Protein AF-A0A5R9J7L8-F1 (afdb_monomer_lite)

Secondary structure (DSSP, 8-state):
-------------------------PPPP--PPP---PPPPPS-SPPPPHHHHHHHHHHHHHHHHHHHHHHHHHHHHHHHHHHHHHHGGG----PPPP------------PPPHHHHHHHHHHHHHHTTSS-TTPBPPPHHHHHHHHT--HHHHHHHHHHHHHTTSEE--TTS--EEPP--HHHHHHHHHHHHHHHHTSTTHHHHHHHHHHHHHHHHHHHHHHH--HHHHHHHHHHHHHHHTTTT-HHHHHHHHHHHHHHHHHHTT-HHHHHHHHHHHHHHHHHHHHHHTSTTHHHHHHHHHHHHHHHHHTT-HHHHHHHHHHHHHHHHHHHHHHHHHHHHTTTTS-HHHHHHHHHHHHHHHHTT--

Sequence (367 aa):
MPDALMATTTSPGPGVGSGNDISSTSRPPVKTRPCMLAPSLPPGGDTPSRATWLSLLLVSLVYHRRRERKCLRHQKLVKCVMTFRERKSALASRRPTDGATTPSRSRPIRRRRLYEDVVERLETLINDGVYPAGSELPSERALMLEFGTGRPAIREALFALQKMGILRLSPGERPRVQEPGGSVILEAMHGAVTRFIGQPGGLRQFQRARVFFEAGIAREIASHANERDLEELRAAMDANRAAVGSPRRFEETDVAFHLCLAKLAHNPLFIVIHDAMFDWLYSQRTVTLGFPGQIDFALAAHERITEAILARDPDRAERAMREHLEHGHMLYWSIMKQAELAGGHASVREAANLATAEALERGGGEG

InterPro domains:
  IPR000524 Transcription regulator HTH, GntR [PF00392] (114-173)
  IPR000524 Transcription regulator HTH, GntR [PR00035] (137-151)
  IPR000524 Transcription regulator HTH, GntR [PR00035] (151-167)
  IPR000524 Transcription regulator HTH, GntR [PS50949] (112-180)
  IPR000524 Transcription regulator HTH, GntR [SM00345] (118-177)
  IPR000524 Transcription regulator HTH, GntR [cd07377] (114-177)
  IPR008920 Transcription regulator FadR/GntR, C-terminal [G3DSA:1.20.120.530] (203-341)
  IPR008920 Transcription regulator FadR/GntR, C-terminal [SSF48008] (202-331)
  IPR011711 GntR, C-terminal [PF07729] (208-326)
  IPR011711 GntR, C-terminal [SM00895] (205-327)
  IPR036388 Winged helix-like DNA-binding domain superfamily [G3DSA:1.10.10.10] (104-177)
  IPR036390 Winged helix DNA-binding domain superfamily [SSF46785] (108-181)

Organism: NCBI:txid2683649

Structure (mmCIF, N/CA/C/O backbone):
data_AF-A0A5R9J7L8-F1
#
_entry.id   AF-A0A5R9J7L8-F1
#
loop_
_atom_site.group_PDB
_atom_site.id
_atom_site.type_symbol
_atom_site.label_atom_id
_atom_site.label_alt_id
_atom_site.label_comp_id
_atom_site.label_asym_id
_atom_site.label_entity_id
_atom_site.label_seq_id
_atom_site.pdbx_PDB_ins_code
_atom_site.Cartn_x
_atom_site.Cartn_y
_atom_site.Cartn_z
_atom_site.occupancy
_atom_site.B_iso_or_equiv
_atom_site.auth_seq_id
_atom_site.auth_comp_id
_atom_site.auth_asym_id
_atom_site.auth_atom_id
_atom_site.pdbx_PDB_model_num
ATOM 1 N N . MET A 1 1 ? 35.851 55.713 -52.562 1.00 38.34 1 MET A N 1
ATOM 2 C CA . MET A 1 1 ? 34.803 55.320 -51.599 1.00 38.34 1 MET A CA 1
ATOM 3 C C . MET A 1 1 ? 35.404 54.247 -50.702 1.00 38.34 1 MET A C 1
ATOM 5 O O . MET A 1 1 ? 35.560 53.126 -51.173 1.00 38.34 1 MET A O 1
ATOM 9 N N . PRO A 1 2 ? 35.890 54.646 -49.518 1.00 55.38 2 PRO A N 1
ATOM 10 C CA . PRO A 1 2 ? 36.609 53.811 -48.552 1.00 55.38 2 PRO A CA 1
ATOM 11 C C . PRO A 1 2 ? 35.605 53.331 -47.455 1.00 55.38 2 PRO A C 1
ATOM 13 O O . PRO A 1 2 ? 34.408 53.522 -47.643 1.00 55.38 2 PRO A O 1
ATOM 16 N N . ASP A 1 3 ? 35.906 52.661 -46.340 1.00 35.66 3 ASP A N 1
ATOM 17 C CA . ASP A 1 3 ? 37.090 52.703 -45.487 1.00 35.66 3 ASP A CA 1
ATOM 18 C C . ASP A 1 3 ? 37.164 51.492 -44.543 1.00 35.66 3 ASP A C 1
ATOM 20 O O . ASP A 1 3 ? 36.157 50.875 -44.186 1.00 35.66 3 ASP A O 1
ATOM 24 N N . ALA A 1 4 ? 38.398 51.200 -44.138 1.00 38.06 4 ALA A N 1
ATOM 25 C CA . ALA A 1 4 ? 38.811 50.157 -43.214 1.00 38.06 4 ALA A CA 1
ATOM 26 C C . ALA A 1 4 ? 39.044 50.709 -41.792 1.00 38.06 4 ALA A C 1
ATOM 28 O O . ALA A 1 4 ? 39.088 51.915 -41.563 1.00 38.06 4 ALA A O 1
ATOM 29 N N . LEU A 1 5 ? 39.207 49.781 -40.843 1.00 43.62 5 LEU A N 1
ATOM 30 C CA . LEU A 1 5 ? 39.564 49.992 -39.437 1.00 43.62 5 LEU A CA 1
ATOM 31 C C . LEU A 1 5 ? 40.703 51.005 -39.223 1.00 43.62 5 LEU A C 1
ATOM 33 O O . LEU A 1 5 ? 41.706 50.924 -39.920 1.00 43.62 5 LEU A O 1
ATOM 37 N N . MET A 1 6 ? 40.636 51.771 -38.127 1.00 34.75 6 MET A N 1
ATOM 38 C CA . MET A 1 6 ? 41.725 51.914 -37.141 1.00 34.75 6 MET A CA 1
ATOM 39 C C . MET A 1 6 ? 41.177 52.527 -35.842 1.00 34.75 6 MET A C 1
ATOM 41 O O . MET A 1 6 ? 40.400 53.478 -35.864 1.00 34.75 6 MET A O 1
ATOM 45 N N . ALA A 1 7 ? 41.600 51.972 -34.707 1.00 38.06 7 ALA A N 1
ATOM 46 C CA . ALA A 1 7 ? 41.318 52.458 -33.363 1.00 38.06 7 ALA A CA 1
ATOM 47 C C . ALA A 1 7 ? 42.611 52.986 -32.732 1.00 38.06 7 ALA A C 1
ATOM 49 O O . ALA A 1 7 ? 43.615 52.278 -32.731 1.00 38.06 7 ALA A O 1
ATOM 50 N N . THR A 1 8 ? 42.562 54.174 -32.127 1.00 31.39 8 THR A N 1
ATOM 51 C CA . THR A 1 8 ? 43.586 54.667 -31.192 1.00 31.39 8 THR A CA 1
ATOM 52 C C . THR A 1 8 ? 42.967 55.597 -30.146 1.00 31.39 8 THR A C 1
ATOM 54 O O . THR A 1 8 ? 42.370 56.608 -30.497 1.00 31.39 8 THR A O 1
ATOM 57 N N . THR A 1 9 ? 43.170 55.214 -28.877 1.00 32.91 9 THR A N 1
ATOM 58 C CA . THR A 1 9 ? 43.547 56.025 -27.695 1.00 32.91 9 THR A CA 1
ATOM 59 C C . THR A 1 9 ? 42.733 57.268 -27.310 1.00 32.91 9 THR A C 1
ATOM 61 O O . THR A 1 9 ? 42.549 58.161 -28.127 1.00 32.91 9 THR A O 1
ATOM 64 N N . THR A 1 10 ? 42.398 57.406 -26.013 1.00 33.00 10 THR A N 1
ATOM 65 C CA . THR A 1 10 ? 42.932 58.441 -25.079 1.00 33.00 10 THR A CA 1
ATOM 66 C C . THR A 1 10 ? 42.190 58.380 -23.721 1.00 33.00 10 THR A C 1
ATOM 68 O O . THR A 1 10 ? 40.967 58.459 -23.680 1.00 33.00 10 THR A O 1
ATOM 71 N N . SER A 1 11 ? 42.927 58.259 -22.606 1.00 36.16 11 SER A N 1
ATOM 72 C CA . SER A 1 11 ? 42.493 58.651 -21.242 1.00 36.16 11 SER A CA 1
ATOM 73 C C . SER A 1 11 ? 42.952 60.089 -20.950 1.00 36.16 11 SER A C 1
ATOM 75 O O . SER A 1 11 ? 43.908 60.533 -21.586 1.00 36.16 11 SER A O 1
ATOM 77 N N . PRO A 1 12 ? 42.350 60.816 -19.983 1.00 48.88 12 PRO A N 1
ATOM 78 C CA . PRO A 1 12 ? 42.953 60.884 -18.634 1.00 48.88 12 PRO A CA 1
ATOM 79 C C . PRO A 1 12 ? 41.938 60.987 -17.457 1.00 48.88 12 PRO A C 1
ATOM 81 O O . PRO A 1 12 ? 40.768 61.287 -17.662 1.00 48.88 12 PRO A O 1
ATOM 84 N N . GLY A 1 13 ? 42.405 60.692 -16.225 1.00 30.38 13 GLY A N 1
ATOM 85 C CA . GLY A 1 13 ? 41.659 60.702 -14.936 1.00 30.38 13 GLY A CA 1
ATOM 86 C C . GLY A 1 13 ? 41.444 62.107 -14.333 1.00 30.38 13 GLY A C 1
ATOM 87 O O . GLY A 1 13 ? 41.214 63.028 -15.110 1.00 30.38 13 GLY A O 1
ATOM 88 N N . PRO A 1 14 ? 41.610 62.366 -13.009 1.00 52.94 14 PRO A N 1
ATOM 89 C CA . PRO A 1 14 ? 41.613 61.516 -11.798 1.00 52.94 14 PRO A CA 1
ATOM 90 C C . PRO A 1 14 ? 40.676 62.070 -10.672 1.00 52.94 14 PRO A C 1
ATOM 92 O O . PRO A 1 14 ? 40.076 63.129 -10.828 1.00 52.94 14 PRO A O 1
ATOM 95 N N . GLY A 1 15 ? 40.562 61.415 -9.502 1.00 31.95 15 GLY A N 1
ATOM 96 C CA . GLY A 1 15 ? 39.807 62.003 -8.373 1.00 31.95 15 GLY A CA 1
ATOM 97 C C . GLY A 1 15 ? 39.775 61.210 -7.060 1.00 31.95 15 GLY A C 1
ATOM 98 O O . GLY A 1 15 ? 39.047 60.238 -6.927 1.00 31.95 15 GLY A O 1
ATOM 99 N N . VAL A 1 16 ? 40.576 61.684 -6.109 1.00 34.53 16 VAL A N 1
ATOM 100 C CA . VAL A 1 16 ? 40.846 61.271 -4.716 1.00 34.53 16 VAL A CA 1
ATOM 101 C C . VAL A 1 16 ? 39.610 61.232 -3.790 1.00 34.53 16 VAL A C 1
ATOM 103 O O . VAL A 1 16 ? 38.713 62.053 -3.945 1.00 34.53 16 VAL A O 1
ATOM 106 N N . GLY A 1 17 ? 39.624 60.396 -2.734 1.00 30.67 17 GLY A N 1
ATOM 107 C CA . GLY A 1 17 ? 38.805 60.650 -1.532 1.00 30.67 17 GLY A CA 1
ATOM 108 C C . GLY A 1 17 ? 38.693 59.513 -0.507 1.00 30.67 17 GLY A C 1
ATOM 109 O O . GLY A 1 17 ? 37.894 58.602 -0.671 1.00 30.67 17 GLY A O 1
ATOM 110 N N . SER A 1 18 ? 39.473 59.601 0.570 1.00 31.47 18 SER A N 1
ATOM 111 C CA . SER A 1 18 ? 39.460 58.767 1.783 1.00 31.47 18 SER A CA 1
ATOM 112 C C . SER A 1 18 ? 38.285 59.056 2.736 1.00 31.47 18 SER A C 1
ATOM 114 O O . SER A 1 18 ? 37.869 60.209 2.815 1.00 31.47 18 SER A O 1
ATOM 116 N N . GLY A 1 19 ? 37.912 58.097 3.600 1.00 30.31 19 GLY A N 1
ATOM 117 C CA . GLY A 1 19 ? 37.421 58.416 4.957 1.00 30.31 19 GLY A CA 1
ATOM 118 C C . GLY A 1 19 ? 36.204 57.639 5.482 1.00 30.31 19 GLY A C 1
ATOM 119 O O . GLY A 1 19 ? 35.082 57.936 5.106 1.00 30.31 19 GLY A O 1
ATOM 120 N N . ASN A 1 20 ? 36.490 56.689 6.379 1.00 30.48 20 ASN A N 1
ATOM 121 C CA . ASN A 1 20 ? 35.874 56.374 7.682 1.00 30.48 20 ASN A CA 1
ATOM 122 C C . ASN A 1 20 ? 34.349 56.366 7.985 1.00 30.48 20 ASN A C 1
ATOM 124 O O . ASN A 1 20 ? 33.579 57.231 7.594 1.00 30.48 20 ASN A O 1
ATOM 128 N N . ASP A 1 21 ? 34.049 55.438 8.909 1.00 30.03 21 ASP A N 1
ATOM 129 C CA . ASP A 1 21 ? 33.038 55.433 9.985 1.00 30.03 21 ASP A CA 1
ATOM 130 C C . ASP A 1 21 ? 31.667 54.737 9.820 1.00 30.03 21 ASP A C 1
ATOM 132 O O . ASP A 1 21 ? 30.713 55.219 9.223 1.00 30.03 21 ASP A O 1
ATOM 136 N N . ILE A 1 22 ? 31.600 53.558 10.462 1.00 32.50 22 ILE A N 1
ATOM 137 C CA . ILE A 1 22 ? 30.671 53.152 11.537 1.00 32.50 22 ILE A CA 1
ATOM 138 C C . ILE A 1 22 ? 29.263 53.781 11.504 1.00 32.50 22 ILE A C 1
ATOM 140 O O . ILE A 1 22 ? 29.063 54.918 11.917 1.00 32.50 22 ILE A O 1
ATOM 144 N N . SER A 1 23 ? 28.239 52.967 11.227 1.00 29.34 23 SER A N 1
ATOM 145 C CA . SER A 1 23 ? 27.184 52.625 12.206 1.00 29.34 23 SER A CA 1
ATOM 146 C C . SER A 1 23 ? 26.003 51.872 11.577 1.00 29.34 23 SER A C 1
ATOM 148 O O . SER A 1 23 ? 25.651 52.003 10.410 1.00 29.34 23 SER A O 1
ATOM 150 N N . SER A 1 24 ? 25.423 51.032 12.426 1.00 33.53 24 SER A N 1
ATOM 151 C CA . SER A 1 24 ? 24.191 50.257 12.316 1.00 33.53 24 SER A CA 1
ATOM 152 C C . SER A 1 24 ? 23.044 50.876 11.509 1.00 33.53 24 SER A C 1
ATOM 154 O O . SER A 1 24 ? 22.589 51.960 11.851 1.00 33.53 24 SER A O 1
ATOM 156 N N . THR A 1 25 ? 22.421 50.098 10.618 1.00 31.62 25 THR A N 1
ATOM 157 C CA . THR A 1 25 ? 20.955 50.116 10.451 1.00 31.62 25 THR A CA 1
ATOM 158 C C . THR A 1 25 ? 20.424 48.760 9.976 1.00 31.62 25 THR A C 1
ATOM 160 O O . THR A 1 25 ? 20.992 48.070 9.132 1.00 31.62 25 THR A O 1
ATOM 163 N N . SER A 1 26 ? 19.323 48.367 10.602 1.00 33.12 26 SER A N 1
ATOM 164 C CA . SER A 1 26 ? 18.516 47.172 10.398 1.00 33.12 26 SER A CA 1
ATOM 165 C C . SER A 1 26 ? 17.896 47.105 8.998 1.00 33.12 26 SER A C 1
ATOM 167 O O . SER A 1 26 ? 17.259 48.048 8.535 1.00 33.12 26 SER A O 1
ATOM 169 N N . ARG A 1 27 ? 18.008 45.948 8.335 1.00 32.03 27 ARG A N 1
ATOM 170 C CA . ARG A 1 27 ? 17.288 45.656 7.084 1.00 32.03 27 ARG A CA 1
ATOM 171 C C . ARG A 1 27 ? 15.950 44.956 7.386 1.00 32.03 27 ARG A C 1
ATOM 173 O O . ARG A 1 27 ? 15.963 43.956 8.104 1.00 32.03 27 ARG A O 1
ATOM 180 N N . PRO A 1 28 ? 14.807 45.421 6.847 1.00 34.38 28 PRO A N 1
ATOM 181 C CA . PRO A 1 28 ? 13.518 44.747 7.003 1.00 34.38 28 PRO A CA 1
ATOM 182 C C . PRO A 1 28 ? 13.397 43.538 6.050 1.00 34.38 28 PRO A C 1
ATOM 184 O O . PRO A 1 28 ? 14.103 43.476 5.039 1.00 34.38 28 PRO A O 1
ATOM 187 N N . PRO A 1 29 ? 12.499 42.571 6.326 1.00 33.44 29 PRO A N 1
ATOM 188 C CA . PRO A 1 29 ? 12.332 41.397 5.479 1.00 33.44 29 PRO A CA 1
ATOM 189 C C . PRO A 1 29 ? 11.612 41.737 4.165 1.00 33.44 29 PRO A C 1
ATOM 191 O O . PRO A 1 29 ? 10.535 42.336 4.146 1.00 33.44 29 PRO A O 1
ATOM 194 N N . VAL A 1 30 ? 12.209 41.295 3.058 1.00 33.12 30 VAL A N 1
ATOM 195 C CA . VAL A 1 30 ? 11.646 41.327 1.704 1.00 33.12 30 VAL A CA 1
ATOM 196 C C . VAL A 1 30 ? 10.445 40.376 1.639 1.00 33.12 30 VAL A C 1
ATOM 198 O O . VAL A 1 30 ? 10.596 39.162 1.753 1.00 33.12 30 VAL A O 1
ATOM 201 N N . LYS A 1 31 ? 9.240 40.922 1.439 1.00 31.59 31 LYS A N 1
ATOM 202 C CA . LYS A 1 31 ? 8.051 40.146 1.055 1.00 31.59 31 LYS A CA 1
ATOM 203 C C . LYS A 1 31 ? 8.181 39.744 -0.415 1.00 31.59 31 LYS A C 1
ATOM 205 O O . LYS A 1 31 ? 7.987 40.574 -1.300 1.00 31.59 31 LYS A O 1
ATOM 210 N N . THR A 1 32 ? 8.480 38.480 -0.688 1.00 32.66 32 THR A N 1
ATOM 211 C CA . THR A 1 32 ? 8.367 37.906 -2.033 1.00 32.66 32 THR A CA 1
ATOM 212 C C . THR A 1 32 ? 6.890 37.660 -2.360 1.00 32.66 32 THR A C 1
ATOM 214 O O . THR A 1 32 ? 6.196 36.906 -1.681 1.00 32.66 32 THR A O 1
ATOM 217 N N . ARG A 1 33 ? 6.376 38.328 -3.399 1.00 29.66 33 ARG A N 1
ATOM 218 C CA . ARG A 1 33 ? 5.115 37.944 -4.052 1.00 29.66 33 ARG A CA 1
ATOM 219 C C . ARG A 1 33 ? 5.385 36.725 -4.949 1.00 29.66 33 ARG A C 1
ATOM 221 O O . ARG A 1 33 ? 6.389 36.745 -5.659 1.00 29.66 33 ARG A O 1
ATOM 228 N N . PRO A 1 34 ? 4.527 35.691 -4.967 1.00 29.56 34 PRO A N 1
ATOM 229 C CA . PRO A 1 34 ? 4.674 34.595 -5.915 1.00 29.56 34 PRO A CA 1
ATOM 230 C C . PRO A 1 34 ? 4.309 35.084 -7.322 1.00 29.56 34 PRO A C 1
ATOM 232 O O . PRO A 1 34 ? 3.197 35.549 -7.567 1.00 29.56 34 PRO A O 1
ATOM 235 N N . CYS A 1 35 ? 5.272 34.994 -8.237 1.00 25.80 35 CYS A N 1
ATOM 236 C CA . CYS A 1 35 ? 5.076 35.225 -9.660 1.00 25.80 35 CYS A CA 1
ATOM 237 C C . CYS A 1 35 ? 4.331 34.009 -10.237 1.00 25.80 35 CYS A C 1
ATOM 239 O O . CYS A 1 35 ? 4.902 32.924 -10.330 1.00 25.80 35 CYS A O 1
ATOM 241 N N . MET A 1 36 ? 3.045 34.160 -10.567 1.00 29.70 36 MET A N 1
ATOM 242 C CA . MET A 1 36 ? 2.331 33.190 -11.399 1.00 29.70 36 MET A CA 1
ATOM 243 C C . MET A 1 36 ? 2.694 33.460 -12.860 1.00 29.70 36 MET A C 1
ATOM 245 O O . MET A 1 36 ? 2.151 34.373 -13.475 1.00 29.70 36 MET A O 1
ATOM 249 N N . LEU A 1 37 ? 3.607 32.665 -13.409 1.00 30.88 37 LEU A N 1
ATOM 250 C CA . LEU A 1 37 ? 3.771 32.517 -14.852 1.00 30.88 37 LEU A CA 1
ATOM 251 C C . LEU A 1 37 ? 3.175 31.163 -15.240 1.00 30.88 37 LEU A C 1
ATOM 253 O O . LEU A 1 37 ? 3.675 30.114 -14.838 1.00 30.88 37 LEU A O 1
ATOM 257 N N . ALA A 1 38 ? 2.063 31.208 -15.969 1.00 28.97 38 ALA A N 1
ATOM 258 C CA . ALA A 1 38 ? 1.463 30.039 -16.596 1.00 28.97 38 ALA A CA 1
ATOM 259 C C . ALA A 1 38 ? 2.338 29.598 -17.785 1.00 28.97 38 ALA A C 1
ATOM 261 O O . ALA A 1 38 ? 2.714 30.453 -18.590 1.00 28.97 38 ALA A O 1
ATOM 262 N N . PRO A 1 39 ? 2.673 28.305 -17.930 1.00 32.59 39 PRO A N 1
ATOM 263 C CA . PRO A 1 39 ? 3.385 27.827 -19.106 1.00 32.59 39 PRO A CA 1
ATOM 264 C C . PRO A 1 39 ? 2.431 27.714 -20.303 1.00 32.59 39 PRO A C 1
ATOM 266 O O . PRO A 1 39 ? 1.351 27.130 -20.206 1.00 32.59 39 PRO A O 1
ATOM 269 N N . SER A 1 40 ? 2.847 28.272 -21.438 1.00 31.44 40 SER A N 1
ATOM 270 C CA . SER A 1 40 ? 2.230 28.078 -22.750 1.00 31.44 40 SER A CA 1
ATOM 271 C C . SER A 1 40 ? 2.462 26.644 -23.249 1.00 31.44 40 SER A C 1
ATOM 273 O O . SER A 1 40 ? 3.586 26.146 -23.234 1.00 31.44 40 SER A O 1
ATOM 275 N N . LEU A 1 41 ? 1.384 25.978 -23.677 1.00 34.78 41 LEU A N 1
ATOM 276 C CA . LEU A 1 41 ? 1.389 24.621 -24.240 1.00 34.78 41 LEU A CA 1
ATOM 277 C C . LEU A 1 41 ? 1.760 24.633 -25.740 1.00 34.78 41 LEU A C 1
ATOM 279 O O . LEU A 1 41 ? 1.380 25.574 -26.439 1.00 34.78 41 LEU A O 1
ATOM 283 N N . PRO A 1 42 ? 2.446 23.593 -26.255 1.00 34.53 42 PRO A N 1
ATOM 284 C CA . PRO A 1 42 ? 2.646 23.394 -27.690 1.00 34.53 42 PRO A CA 1
ATOM 285 C C . PRO A 1 42 ? 1.366 22.850 -28.363 1.00 34.53 42 PRO A C 1
ATOM 287 O O . PRO A 1 42 ? 0.579 22.167 -27.701 1.00 34.53 42 PRO A O 1
ATOM 290 N N . PRO A 1 43 ? 1.130 23.118 -29.662 1.00 35.12 43 PRO A N 1
ATOM 291 C CA . PRO A 1 43 ? -0.054 22.633 -30.358 1.00 35.12 43 PRO A CA 1
ATOM 292 C C . PRO A 1 43 ? 0.197 21.237 -30.949 1.00 35.12 43 PRO A C 1
ATOM 294 O O . PRO A 1 43 ? 1.197 21.023 -31.629 1.00 35.12 43 PRO A O 1
ATOM 297 N N . GLY A 1 44 ? -0.742 20.311 -30.740 1.00 39.97 44 GLY A N 1
ATOM 298 C CA . GLY A 1 44 ? -0.797 19.030 -31.455 1.00 39.97 44 GLY A CA 1
ATOM 299 C C . GLY A 1 44 ? -0.623 17.807 -30.557 1.00 39.97 44 GLY A C 1
ATOM 300 O O . GLY A 1 44 ? 0.480 17.305 -30.381 1.00 39.97 44 GLY A O 1
ATOM 301 N N . GLY A 1 45 ? -1.737 17.321 -30.015 1.00 35.19 45 GLY A N 1
ATOM 302 C CA . GLY A 1 45 ? -1.842 16.064 -29.278 1.00 35.19 45 GLY A CA 1
ATOM 303 C C . GLY A 1 45 ? -3.170 16.028 -28.530 1.00 35.19 45 GLY A C 1
ATOM 304 O O . GLY A 1 45 ? -3.495 16.991 -27.833 1.00 35.19 45 GLY A O 1
ATOM 305 N N . ASP A 1 46 ? -3.952 14.965 -28.720 1.00 44.62 46 ASP A N 1
ATOM 306 C CA . ASP A 1 46 ? -5.254 14.792 -28.076 1.00 44.62 46 ASP A CA 1
ATOM 307 C C . ASP A 1 46 ? -5.122 14.964 -26.562 1.00 44.62 46 ASP A C 1
ATOM 309 O O . ASP A 1 46 ? -4.396 14.245 -25.874 1.00 44.62 46 ASP A O 1
ATOM 313 N N . THR A 1 47 ? -5.795 15.984 -26.036 1.00 38.47 47 THR A N 1
ATOM 314 C CA . THR A 1 47 ? -5.727 16.311 -24.617 1.00 38.47 47 THR A CA 1
ATOM 315 C C . THR A 1 47 ? -6.447 15.227 -23.816 1.00 38.47 47 THR A C 1
ATOM 317 O O . THR A 1 47 ? -7.627 14.979 -24.090 1.00 38.47 47 THR A O 1
ATOM 320 N N . PRO A 1 48 ? -5.816 14.633 -22.785 1.00 44.88 48 PRO A N 1
ATOM 321 C CA . PRO A 1 48 ? -6.511 13.747 -21.863 1.00 44.88 48 PRO A CA 1
ATOM 322 C C . PRO A 1 48 ? -7.737 14.456 -21.289 1.00 44.88 48 PRO A C 1
ATOM 324 O O . PRO A 1 48 ? -7.694 15.663 -21.021 1.00 44.88 48 PRO A O 1
ATOM 327 N N . SER A 1 49 ? -8.827 13.716 -21.078 1.00 47.72 49 SER A N 1
ATOM 328 C CA . SER A 1 49 ? -10.054 14.290 -20.527 1.00 47.72 49 SER A CA 1
ATOM 329 C C . SER A 1 49 ? -9.766 15.058 -19.225 1.00 47.72 49 SER A C 1
ATOM 331 O O . SER A 1 49 ? -8.893 14.686 -18.432 1.00 47.72 49 SER A O 1
ATOM 333 N N . ARG A 1 50 ? -10.527 16.127 -18.957 1.00 37.72 50 ARG A N 1
ATOM 334 C CA . ARG A 1 50 ? -10.437 16.888 -17.694 1.00 37.72 50 ARG A CA 1
ATOM 335 C C . ARG A 1 50 ? -10.515 15.988 -16.453 1.00 37.72 50 ARG A C 1
ATOM 337 O O . ARG A 1 50 ? -9.900 16.310 -15.440 1.00 37.72 50 ARG A O 1
ATOM 344 N N . ALA A 1 51 ? -11.225 14.863 -16.538 1.00 36.56 51 ALA A N 1
ATOM 345 C CA . ALA A 1 51 ? -11.327 13.883 -15.463 1.00 36.56 51 ALA A CA 1
ATOM 346 C C . ALA A 1 51 ? -9.990 13.166 -15.196 1.00 36.56 51 ALA A C 1
ATOM 348 O O . ALA A 1 51 ? -9.609 13.008 -14.041 1.00 36.56 51 ALA A O 1
ATOM 349 N N . THR A 1 52 ? -9.229 12.818 -16.237 1.00 41.19 52 THR A N 1
ATOM 350 C CA . THR A 1 52 ? -7.912 12.167 -16.122 1.00 41.19 52 THR A CA 1
ATOM 351 C C . THR A 1 52 ? -6.891 13.097 -15.456 1.00 41.19 52 THR A C 1
ATOM 353 O O . THR A 1 52 ? -6.175 12.692 -14.537 1.00 41.19 52 THR A O 1
ATOM 356 N N . TRP A 1 53 ? -6.891 14.381 -15.832 1.00 37.19 53 TRP A N 1
ATOM 357 C CA . TRP A 1 53 ? -6.051 15.403 -15.194 1.00 37.19 53 TRP A CA 1
ATOM 358 C C . TRP A 1 53 ? -6.422 15.656 -13.732 1.00 37.19 53 TRP A C 1
ATOM 360 O O . TRP A 1 53 ? -5.534 15.769 -12.886 1.00 37.19 53 TRP A O 1
ATOM 370 N N . LEU A 1 54 ? -7.717 15.711 -13.412 1.00 35.53 54 LEU A N 1
ATOM 371 C CA . LEU A 1 54 ? -8.195 15.886 -12.038 1.00 35.53 54 LEU A CA 1
ATOM 372 C C . LEU A 1 54 ? -7.832 14.689 -11.151 1.00 35.53 54 LEU A C 1
ATOM 374 O O . LEU A 1 54 ? -7.416 14.889 -10.012 1.00 35.53 54 LEU A O 1
ATOM 378 N N . SER A 1 55 ? -7.912 13.466 -11.678 1.00 36.72 55 SER A N 1
ATOM 379 C CA . SER A 1 55 ? -7.502 12.242 -10.979 1.00 36.72 55 SER A CA 1
ATOM 380 C C . SER A 1 55 ? -6.000 12.225 -10.672 1.00 36.72 55 SER A C 1
ATOM 382 O O . SER A 1 55 ? -5.609 11.940 -9.539 1.00 36.72 55 SER A O 1
ATOM 384 N N . LEU A 1 56 ? -5.147 12.603 -11.631 1.00 38.22 56 LEU A N 1
ATOM 385 C CA . LEU A 1 56 ? -3.694 12.709 -11.434 1.00 38.22 56 LEU A CA 1
ATOM 386 C C . LEU A 1 56 ? -3.317 13.841 -10.462 1.00 38.22 56 LEU A C 1
ATOM 388 O O . LEU A 1 56 ? -2.458 13.659 -9.596 1.00 38.22 56 LEU A O 1
ATOM 392 N N . LEU A 1 57 ? -4.006 14.985 -10.536 1.00 36.44 57 LEU A N 1
ATOM 393 C CA . LEU A 1 57 ? -3.846 16.097 -9.593 1.00 36.44 57 LEU A CA 1
ATOM 394 C C . LEU A 1 57 ? -4.277 15.716 -8.175 1.00 36.44 57 LEU A C 1
ATOM 396 O O . LEU A 1 57 ? -3.569 16.044 -7.228 1.00 36.44 57 LEU A O 1
ATOM 400 N N . LEU A 1 58 ? -5.388 14.993 -8.005 1.00 37.88 58 LEU A N 1
ATOM 401 C CA . LEU A 1 58 ? -5.846 14.507 -6.699 1.00 37.88 58 LEU A CA 1
ATOM 402 C C . LEU A 1 58 ? -4.859 13.506 -6.089 1.00 37.88 58 LEU A C 1
ATOM 404 O O . LEU A 1 58 ? -4.553 13.607 -4.900 1.00 37.88 58 LEU A O 1
ATOM 408 N N . VAL A 1 59 ? -4.304 12.596 -6.894 1.00 39.94 59 VAL A N 1
ATOM 409 C CA . VAL A 1 59 ? -3.244 11.671 -6.457 1.00 39.94 59 VAL A CA 1
ATOM 410 C C . VAL A 1 59 ? -1.994 12.445 -6.027 1.00 39.94 59 VAL A C 1
ATOM 412 O O . VAL A 1 59 ? -1.478 12.207 -4.935 1.00 39.94 59 VAL A O 1
ATOM 415 N N . SER A 1 60 ? -1.565 13.435 -6.815 1.00 34.09 60 SER A N 1
ATOM 416 C CA . SER A 1 60 ? -0.425 14.303 -6.491 1.00 34.09 60 SER A CA 1
ATOM 417 C C . SER A 1 60 ? -0.662 15.145 -5.223 1.00 34.09 60 SER A C 1
ATOM 419 O O . SER A 1 60 ? 0.227 15.275 -4.380 1.00 34.09 60 SER A O 1
ATOM 421 N N . LEU A 1 61 ? -1.883 15.650 -5.006 1.00 33.66 61 LEU A N 1
ATOM 422 C CA . LEU A 1 61 ? -2.246 16.457 -3.835 1.00 33.66 61 LEU A CA 1
ATOM 423 C C . LEU A 1 61 ? -2.329 15.618 -2.547 1.00 33.66 61 LEU A C 1
ATOM 425 O O . LEU A 1 61 ? -1.876 16.058 -1.484 1.00 33.66 61 LEU A O 1
ATOM 429 N N . VAL A 1 62 ? -2.887 14.403 -2.630 1.00 41.56 62 VAL A N 1
ATOM 430 C CA . VAL A 1 62 ? -2.914 13.426 -1.526 1.00 41.56 62 VAL A CA 1
ATOM 431 C C . VAL A 1 62 ? -1.491 12.991 -1.175 1.00 41.56 62 VAL A C 1
ATOM 433 O O . VAL A 1 62 ? -1.143 12.943 0.010 1.00 41.56 62 VAL A O 1
ATOM 436 N N . TYR A 1 63 ? -0.649 12.763 -2.185 1.00 39.97 63 TYR A N 1
ATOM 437 C CA . TYR A 1 63 ? 0.772 12.476 -2.022 1.00 39.97 63 TYR A CA 1
ATOM 438 C C . TYR A 1 63 ? 1.511 13.628 -1.312 1.00 39.97 63 TYR A C 1
ATOM 440 O O . TYR A 1 63 ? 2.153 13.404 -0.282 1.00 39.97 63 TYR A O 1
ATOM 448 N N . HIS A 1 64 ? 1.343 14.879 -1.762 1.00 37.69 64 HIS A N 1
ATOM 449 C CA . HIS A 1 64 ? 2.022 16.047 -1.180 1.00 37.69 64 HIS A CA 1
ATOM 450 C C . HIS A 1 64 ? 1.594 16.317 0.275 1.00 37.69 64 HIS A C 1
ATOM 452 O O . HIS A 1 64 ? 2.440 16.484 1.157 1.00 37.69 64 HIS A O 1
ATOM 458 N N . ARG A 1 65 ? 0.283 16.262 0.572 1.00 37.00 65 ARG A N 1
ATOM 459 C CA . ARG A 1 65 ? -0.248 16.452 1.939 1.00 37.00 65 ARG A CA 1
ATOM 460 C C . ARG A 1 65 ? 0.167 15.349 2.914 1.00 37.00 65 ARG A C 1
ATOM 462 O O . ARG A 1 65 ? 0.239 15.602 4.121 1.00 37.00 65 ARG A O 1
ATOM 469 N N . ARG A 1 66 ? 0.400 14.123 2.433 1.00 47.16 66 ARG A N 1
ATOM 470 C CA . ARG A 1 66 ? 0.930 13.023 3.254 1.00 47.16 66 ARG A CA 1
ATOM 471 C C . ARG A 1 66 ? 2.440 13.170 3.462 1.00 47.16 66 ARG A C 1
ATOM 473 O O . ARG A 1 66 ? 2.894 12.977 4.588 1.00 47.16 66 ARG A O 1
ATOM 480 N N . ARG A 1 67 ? 3.200 13.581 2.441 1.00 41.00 67 ARG A N 1
ATOM 481 C CA . ARG A 1 67 ? 4.657 13.800 2.510 1.00 41.00 67 ARG A CA 1
ATOM 482 C C . ARG A 1 67 ? 5.055 14.867 3.534 1.00 41.00 67 ARG A C 1
ATOM 484 O O . ARG A 1 67 ? 5.942 14.617 4.346 1.00 41.00 67 ARG A O 1
ATOM 491 N N . GLU A 1 68 ? 4.365 16.007 3.570 1.00 37.12 68 GLU A N 1
ATOM 492 C CA . GLU A 1 68 ? 4.658 17.088 4.530 1.00 37.12 68 GLU A CA 1
ATOM 493 C C . GLU A 1 68 ? 4.520 16.634 5.991 1.00 37.12 68 GLU A C 1
ATOM 495 O O . GLU A 1 68 ? 5.387 16.915 6.817 1.00 37.12 68 GLU A O 1
ATOM 500 N N . ARG A 1 69 ? 3.494 15.837 6.317 1.00 39.44 69 ARG A N 1
ATOM 501 C CA . ARG A 1 69 ? 3.324 15.271 7.671 1.00 39.44 69 ARG A CA 1
ATOM 502 C C . ARG A 1 69 ? 4.358 14.185 7.995 1.00 39.44 69 ARG A C 1
ATOM 504 O O . ARG A 1 69 ? 4.671 13.963 9.165 1.00 39.44 69 ARG A O 1
ATOM 511 N N . LYS A 1 70 ? 4.883 13.501 6.973 1.00 40.84 70 LYS A N 1
ATOM 512 C CA . LYS A 1 70 ? 5.796 12.352 7.089 1.00 40.84 70 LYS A CA 1
ATOM 513 C C . LYS A 1 70 ? 7.266 12.757 7.204 1.00 40.84 70 LYS A C 1
ATOM 515 O O . LYS A 1 70 ? 7.960 12.159 8.025 1.00 40.84 70 LYS A O 1
ATOM 520 N N . CYS A 1 71 ? 7.723 13.808 6.512 1.00 36.47 71 CYS A N 1
ATOM 521 C CA . CYS A 1 71 ? 9.083 14.347 6.678 1.00 36.47 71 CYS A CA 1
ATOM 522 C C . CYS A 1 71 ? 9.387 14.688 8.149 1.00 36.47 71 CYS A C 1
ATOM 524 O O . CYS A 1 71 ? 10.443 14.319 8.659 1.00 36.47 71 CYS A O 1
ATOM 526 N N . LEU A 1 72 ? 8.429 15.282 8.873 1.00 33.75 72 LEU A N 1
ATOM 527 C CA . LEU A 1 72 ? 8.579 15.596 10.302 1.00 33.75 72 LEU A CA 1
ATOM 528 C C . LEU A 1 72 ? 8.594 14.362 11.226 1.00 33.75 72 LEU A C 1
ATOM 530 O O . LEU A 1 72 ? 9.163 14.416 12.319 1.00 33.75 72 LEU A O 1
ATOM 534 N N . ARG A 1 73 ? 7.965 13.250 10.823 1.00 33.44 73 ARG A N 1
ATOM 535 C CA . ARG A 1 73 ? 7.842 12.022 11.631 1.00 33.44 73 ARG A CA 1
ATOM 536 C C . ARG A 1 73 ? 9.019 11.065 11.379 1.00 33.44 73 ARG A C 1
ATOM 538 O O . ARG A 1 73 ? 9.545 10.489 12.328 1.00 33.44 73 ARG A O 1
ATOM 545 N N . HIS A 1 74 ? 9.498 10.976 10.135 1.00 34.59 74 HIS A N 1
ATOM 546 C CA . HIS A 1 74 ? 10.643 10.153 9.728 1.00 34.59 74 HIS A CA 1
ATOM 547 C C . HIS A 1 74 ? 11.983 10.693 10.263 1.00 34.59 74 HIS A C 1
ATOM 549 O O . HIS A 1 74 ? 12.782 9.918 10.787 1.00 34.59 74 HIS A O 1
ATOM 555 N N . GLN A 1 75 ? 12.195 12.020 10.265 1.00 33.38 75 GLN A N 1
ATOM 556 C CA . GLN A 1 75 ? 13.398 12.634 10.862 1.00 33.38 75 GLN A CA 1
ATOM 557 C C . GLN A 1 75 ? 13.557 12.301 12.358 1.00 33.38 75 GLN A C 1
ATOM 559 O O . GLN A 1 75 ? 14.674 12.154 12.853 1.00 33.38 75 GLN A O 1
ATOM 564 N N . LYS A 1 76 ? 12.441 12.135 13.083 1.00 34.09 76 LYS A N 1
ATOM 565 C CA . LYS A 1 76 ? 12.438 11.736 14.500 1.00 34.09 76 LYS A CA 1
ATOM 566 C C . LYS A 1 76 ? 12.713 10.238 14.696 1.00 34.09 76 LYS A C 1
ATOM 568 O O . LYS A 1 76 ? 13.388 9.870 15.653 1.00 34.09 76 LYS A O 1
ATOM 573 N N . LEU A 1 77 ? 12.231 9.383 13.792 1.00 33.94 77 LEU A N 1
ATOM 574 C CA . LEU A 1 77 ? 12.381 7.922 13.861 1.00 33.94 77 LEU A CA 1
ATOM 575 C C . LEU A 1 77 ? 13.796 7.446 13.506 1.00 33.94 77 LEU A C 1
ATOM 577 O O . LEU A 1 77 ? 14.353 6.635 14.243 1.00 33.94 77 LEU A O 1
ATOM 581 N N . VAL A 1 78 ? 14.420 7.998 12.459 1.00 32.97 78 VAL A N 1
ATOM 582 C CA . VAL A 1 78 ? 15.808 7.656 12.082 1.00 32.97 78 VAL A CA 1
ATOM 583 C C . VAL A 1 78 ? 16.788 8.009 13.211 1.00 32.97 78 VAL A C 1
ATOM 585 O O . VAL A 1 78 ? 17.662 7.215 13.551 1.00 32.97 78 VAL A O 1
ATOM 588 N N . LYS A 1 79 ? 16.577 9.144 13.892 1.00 30.80 79 LYS A N 1
ATOM 589 C CA . LYS A 1 79 ? 17.380 9.553 15.058 1.00 30.80 79 LYS A CA 1
ATOM 590 C C . LYS A 1 79 ? 17.179 8.637 16.282 1.00 30.80 79 LYS A C 1
ATOM 592 O O . LYS A 1 79 ? 18.091 8.465 17.087 1.00 30.80 79 LYS A O 1
ATOM 597 N N . CYS A 1 80 ? 16.007 8.011 16.413 1.00 31.95 80 CYS A N 1
ATOM 598 C CA . CYS A 1 80 ? 15.666 7.103 17.515 1.00 31.95 80 CYS A CA 1
ATOM 599 C C . CYS A 1 80 ? 16.203 5.672 17.304 1.00 31.95 80 CYS A C 1
ATOM 601 O O . CYS A 1 80 ? 16.655 5.031 18.249 1.00 31.95 80 CYS A O 1
ATOM 603 N N . VAL A 1 81 ? 16.221 5.181 16.061 1.00 35.59 81 VAL A N 1
ATOM 604 C CA . VAL A 1 81 ? 16.762 3.848 15.734 1.00 35.59 81 VAL A CA 1
ATOM 605 C C . VAL A 1 81 ? 18.291 3.820 15.849 1.00 35.59 81 VAL A C 1
ATOM 607 O O . VAL A 1 81 ? 18.843 2.857 16.383 1.00 35.59 81 VAL A O 1
ATOM 610 N N . MET A 1 82 ? 18.977 4.894 15.443 1.00 33.12 82 MET A N 1
ATOM 611 C CA . MET A 1 82 ? 20.440 4.990 15.561 1.00 33.12 82 MET A CA 1
ATOM 612 C C . MET A 1 82 ? 20.900 5.063 17.029 1.00 33.12 82 MET A C 1
ATOM 614 O O . MET A 1 82 ? 21.827 4.359 17.416 1.00 33.12 82 MET A O 1
ATOM 618 N N . THR A 1 83 ? 20.177 5.794 17.885 1.00 35.66 83 THR A N 1
ATOM 619 C CA . THR A 1 83 ? 20.481 5.889 19.331 1.00 35.66 83 THR A CA 1
ATOM 620 C C . THR A 1 83 ? 20.159 4.610 20.119 1.00 35.66 83 THR A C 1
ATOM 622 O O . THR A 1 83 ? 20.712 4.381 21.196 1.00 35.66 83 THR A O 1
ATOM 625 N N . PHE A 1 84 ? 19.295 3.732 19.596 1.00 32.12 84 PHE A N 1
ATOM 626 C CA . PHE A 1 84 ? 18.985 2.439 20.218 1.00 32.12 84 PHE A CA 1
ATOM 627 C C . PHE A 1 84 ? 20.078 1.383 19.976 1.00 32.12 84 PHE A C 1
ATOM 629 O O . PHE A 1 84 ? 20.332 0.546 20.847 1.00 32.12 84 PHE A O 1
ATOM 636 N N . ARG A 1 85 ? 20.766 1.441 18.826 1.00 36.41 85 ARG A N 1
AT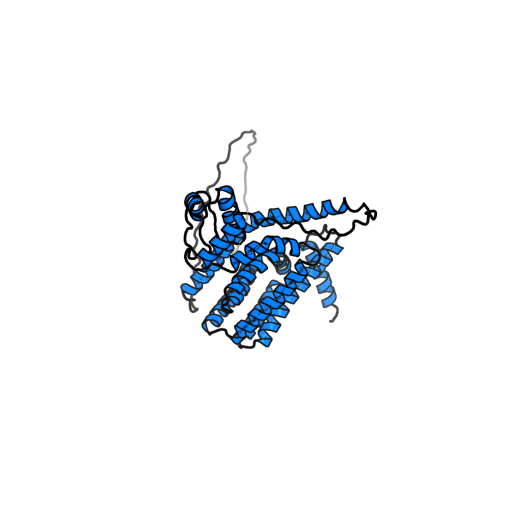OM 637 C CA . ARG A 1 85 ? 21.881 0.539 18.484 1.00 36.41 85 ARG A CA 1
ATOM 638 C C . ARG A 1 85 ? 23.088 0.741 19.414 1.00 36.41 85 ARG A C 1
ATOM 640 O O . ARG A 1 85 ? 23.742 -0.235 19.765 1.00 36.41 85 ARG A O 1
ATOM 647 N N . GLU A 1 86 ? 23.299 1.962 19.901 1.00 36.38 86 GLU A N 1
ATOM 648 C CA . GLU A 1 86 ? 24.398 2.322 20.813 1.00 36.38 86 GLU A CA 1
ATOM 649 C C . GLU A 1 86 ? 24.164 1.892 22.274 1.00 36.38 86 GLU A C 1
ATOM 651 O O . GLU A 1 86 ? 25.118 1.705 23.020 1.00 36.38 86 GLU A O 1
ATOM 656 N N . ARG A 1 87 ? 22.911 1.665 22.704 1.00 40.84 87 ARG A N 1
ATOM 657 C CA . ARG A 1 87 ? 22.605 1.234 24.088 1.00 40.84 87 ARG A CA 1
ATOM 658 C C . ARG A 1 87 ? 22.637 -0.279 24.299 1.00 40.84 87 ARG A C 1
ATOM 660 O O . ARG A 1 87 ? 22.711 -0.733 25.439 1.00 40.84 87 ARG A O 1
ATOM 667 N N . LYS A 1 88 ? 22.568 -1.075 23.228 1.00 36.44 88 LYS A N 1
ATOM 668 C CA . LYS A 1 88 ? 22.495 -2.544 23.324 1.00 36.44 88 LYS A CA 1
ATOM 669 C C . LYS A 1 88 ? 23.865 -3.208 23.515 1.00 36.44 88 LYS A C 1
ATOM 671 O O . LYS A 1 88 ? 23.914 -4.341 23.983 1.00 36.44 88 LYS A O 1
ATOM 676 N N . SER A 1 89 ? 24.960 -2.501 23.223 1.00 37.38 89 SER A N 1
ATOM 677 C CA . SER A 1 89 ? 26.335 -2.968 23.458 1.00 37.38 89 SER A CA 1
ATOM 678 C C . SER A 1 89 ? 26.759 -2.924 24.934 1.00 37.38 89 SER A C 1
ATOM 680 O O . SER A 1 89 ? 27.758 -3.538 25.288 1.00 37.38 89 SER A O 1
ATOM 682 N N . ALA A 1 90 ? 25.987 -2.272 25.815 1.00 38.72 90 ALA A N 1
ATOM 683 C CA . ALA A 1 90 ? 26.331 -2.101 27.231 1.00 38.72 90 ALA A CA 1
ATOM 684 C C . ALA A 1 90 ? 25.619 -3.070 28.202 1.00 38.72 90 ALA A C 1
ATOM 686 O O . ALA A 1 90 ? 25.835 -2.986 29.408 1.00 38.72 90 ALA A O 1
ATOM 687 N N . LEU A 1 91 ? 24.768 -3.989 27.721 1.00 38.56 91 LEU A N 1
ATOM 688 C CA . LEU A 1 91 ? 23.916 -4.816 28.595 1.00 38.56 91 LEU A CA 1
ATOM 689 C C . LEU A 1 91 ? 23.925 -6.316 28.248 1.00 38.56 91 LEU A C 1
ATOM 691 O O . LEU A 1 91 ? 22.897 -6.983 28.319 1.00 38.56 91 LEU A O 1
ATOM 695 N N . ALA A 1 92 ? 25.082 -6.858 27.866 1.00 38.66 92 ALA A N 1
ATOM 696 C CA . ALA A 1 92 ? 25.263 -8.288 27.611 1.00 38.66 92 ALA A CA 1
ATOM 697 C C . ALA A 1 92 ? 26.303 -8.891 28.569 1.00 38.66 92 ALA A C 1
ATOM 699 O O . ALA A 1 92 ? 27.405 -9.248 28.175 1.00 38.66 92 ALA A O 1
ATOM 700 N N . SER A 1 93 ? 25.953 -8.984 29.853 1.00 41.22 93 SER A N 1
ATOM 701 C CA . SER A 1 93 ? 26.659 -9.828 30.824 1.00 41.22 93 SER A CA 1
ATOM 702 C C . SER A 1 93 ? 25.784 -10.035 32.060 1.00 41.22 93 SER A C 1
ATOM 704 O O . SER A 1 93 ? 25.711 -9.166 32.926 1.00 41.22 93 SER A O 1
ATOM 706 N N . ARG A 1 94 ? 25.074 -11.169 32.108 1.00 37.50 94 ARG A N 1
ATOM 707 C CA . ARG A 1 94 ? 24.647 -11.880 33.330 1.00 37.50 94 ARG A CA 1
ATOM 708 C C . ARG A 1 94 ? 24.029 -13.223 32.927 1.00 37.50 94 ARG A C 1
ATOM 710 O O . ARG A 1 94 ? 23.049 -13.260 32.189 1.00 37.50 94 ARG A O 1
ATOM 717 N N . ARG A 1 95 ? 24.637 -14.321 33.388 1.00 38.66 95 ARG A N 1
ATOM 718 C CA . ARG A 1 95 ? 24.083 -15.684 33.295 1.00 38.66 95 ARG A CA 1
ATOM 719 C C . ARG A 1 95 ? 22.921 -15.836 34.290 1.00 38.66 95 ARG A C 1
ATOM 721 O O . ARG A 1 95 ? 23.053 -15.316 35.399 1.00 38.66 95 ARG A O 1
ATOM 728 N N . PRO A 1 96 ? 21.841 -16.565 33.968 1.00 39.34 96 PRO A N 1
ATOM 729 C CA . PRO A 1 96 ? 20.879 -17.012 34.965 1.00 39.34 96 PRO A CA 1
ATOM 730 C C . PRO A 1 96 ? 21.332 -18.341 35.588 1.00 39.34 96 PRO A C 1
ATOM 732 O O . PRO A 1 96 ? 21.777 -19.244 34.884 1.00 39.34 96 PRO A O 1
ATOM 735 N N . THR A 1 97 ? 21.229 -18.441 36.911 1.00 39.69 97 THR A N 1
ATOM 736 C CA . THR A 1 97 ? 21.318 -19.693 37.673 1.00 39.69 97 THR A CA 1
ATOM 737 C C . THR A 1 97 ? 19.950 -20.364 37.725 1.00 39.69 97 THR A C 1
ATOM 739 O O . THR A 1 97 ? 18.948 -19.698 37.994 1.00 39.69 97 THR A O 1
ATOM 742 N N . ASP A 1 98 ? 19.936 -21.673 37.495 1.00 41.81 98 ASP A N 1
ATOM 743 C CA . ASP A 1 98 ? 18.757 -22.532 37.512 1.00 41.81 98 ASP A CA 1
ATOM 744 C C . ASP A 1 98 ? 18.095 -22.599 38.895 1.00 41.81 98 ASP A C 1
ATOM 746 O O . ASP A 1 98 ? 18.720 -22.932 39.900 1.00 41.81 98 ASP A O 1
ATOM 750 N N . GLY A 1 99 ? 16.793 -22.321 38.919 1.00 35.69 99 GLY A N 1
ATOM 751 C CA . GLY A 1 99 ? 15.898 -22.564 40.044 1.00 35.69 99 GLY A CA 1
ATOM 752 C C . GLY A 1 99 ? 14.595 -23.138 39.506 1.00 35.69 99 GLY A C 1
ATOM 753 O O . GLY A 1 99 ? 13.707 -22.397 39.082 1.00 35.69 99 GLY A O 1
ATOM 754 N N . ALA A 1 100 ? 14.507 -24.467 39.466 1.00 42.94 100 ALA A N 1
ATOM 755 C CA . ALA A 1 100 ? 13.339 -25.200 38.998 1.00 42.94 100 ALA A CA 1
ATOM 756 C C . ALA A 1 100 ? 12.099 -24.822 39.826 1.00 42.94 100 ALA A C 1
ATOM 758 O O . ALA A 1 100 ? 11.970 -25.194 40.990 1.00 42.94 100 ALA A O 1
ATOM 759 N N . THR A 1 101 ? 11.180 -24.079 39.209 1.00 42.31 101 THR A N 1
ATOM 760 C CA . THR A 1 101 ? 9.846 -23.811 39.751 1.00 42.31 101 THR A CA 1
ATOM 761 C C . THR A 1 101 ? 8.854 -24.692 39.003 1.00 42.31 101 THR A C 1
ATOM 763 O O . THR A 1 101 ? 8.687 -24.564 37.791 1.00 42.31 101 THR A O 1
ATOM 766 N N . THR A 1 102 ? 8.209 -25.607 39.721 1.00 43.41 102 THR A N 1
ATOM 767 C CA . THR A 1 102 ? 7.123 -26.460 39.224 1.00 43.41 102 THR A CA 1
ATOM 768 C C . THR A 1 102 ? 6.047 -25.615 38.523 1.00 43.41 102 THR A C 1
ATOM 770 O O . THR A 1 102 ? 5.605 -24.614 39.095 1.00 43.41 102 THR A O 1
ATOM 773 N N . PRO A 1 103 ? 5.575 -25.976 37.313 1.00 44.16 103 PRO A N 1
ATOM 774 C CA . PRO A 1 103 ? 4.555 -25.196 36.626 1.00 44.16 103 PRO A CA 1
ATOM 775 C C . PRO A 1 103 ? 3.210 -25.357 37.343 1.00 44.16 103 PRO A C 1
ATOM 777 O O . PRO A 1 103 ? 2.540 -26.385 37.233 1.00 44.16 103 PRO A O 1
ATOM 780 N N . SER A 1 104 ? 2.809 -24.325 38.086 1.00 50.06 104 SER A N 1
ATOM 781 C CA . SER A 1 104 ? 1.458 -24.205 38.633 1.00 50.06 104 SER A CA 1
ATOM 782 C C . SER A 1 104 ? 0.437 -24.236 37.490 1.00 50.06 104 SER A C 1
ATOM 784 O O . SER A 1 104 ? 0.400 -23.343 36.642 1.00 50.06 104 SER A O 1
ATOM 786 N N . ARG A 1 105 ? -0.391 -25.288 37.454 1.00 58.69 105 ARG A N 1
ATOM 787 C CA . ARG A 1 105 ? -1.472 -25.480 36.468 1.00 58.69 105 ARG A CA 1
ATOM 788 C C . ARG A 1 105 ? -2.740 -24.677 36.783 1.00 58.69 105 ARG A C 1
ATOM 790 O O . ARG A 1 105 ? -3.704 -24.756 36.027 1.00 58.69 105 ARG A O 1
ATOM 797 N N . SER A 1 106 ? -2.770 -23.883 37.852 1.00 61.59 106 SER A N 1
ATOM 798 C CA . SER A 1 106 ? -3.912 -23.017 38.147 1.00 61.59 106 SER A CA 1
ATOM 799 C C . SER A 1 106 ? -3.723 -21.662 37.471 1.00 61.59 106 SER A C 1
ATOM 801 O O . SER A 1 106 ? -3.160 -20.727 38.044 1.00 61.59 106 SER A O 1
ATOM 803 N N . ARG A 1 107 ? -4.196 -21.538 36.230 1.00 50.53 107 ARG A N 1
ATOM 804 C CA . ARG A 1 107 ? -4.356 -20.225 35.602 1.00 50.53 107 ARG A CA 1
ATOM 805 C C . ARG A 1 107 ? -5.560 -19.556 36.286 1.00 50.53 107 ARG A C 1
ATOM 807 O O . ARG A 1 107 ? -6.652 -20.113 36.202 1.00 50.53 107 ARG A O 1
ATOM 814 N N . PRO A 1 108 ? -5.403 -18.426 36.997 1.00 59.62 108 PRO A N 1
ATOM 815 C CA . PRO A 1 108 ? -6.536 -17.780 37.647 1.00 59.62 108 PRO A CA 1
ATOM 816 C C . PRO A 1 108 ? -7.578 -17.411 36.589 1.00 59.62 108 PRO A C 1
ATOM 818 O O . PRO A 1 108 ? -7.242 -16.801 35.569 1.00 59.62 108 PRO A O 1
ATOM 821 N N . ILE A 1 109 ? -8.832 -17.803 36.826 1.00 60.72 109 ILE A N 1
ATOM 822 C CA . ILE A 1 109 ? -9.974 -17.403 36.002 1.00 60.72 109 ILE A CA 1
ATOM 823 C C . ILE A 1 109 ? -10.037 -15.876 36.068 1.00 60.72 109 ILE A C 1
ATOM 825 O O . ILE A 1 109 ? -10.351 -15.298 37.111 1.00 60.72 109 ILE A O 1
ATOM 829 N N . ARG A 1 110 ? -9.665 -15.202 34.976 1.00 61.00 110 ARG A N 1
ATOM 830 C CA . ARG A 1 110 ? -9.783 -13.747 34.889 1.00 61.00 110 ARG A CA 1
ATOM 831 C C . ARG A 1 110 ? -11.270 -13.416 34.865 1.00 61.00 110 ARG A C 1
ATOM 833 O O . ARG A 1 110 ? -11.957 -13.796 33.923 1.00 61.00 110 ARG A O 1
ATOM 840 N N . ARG A 1 111 ? -11.763 -12.717 35.891 1.00 65.69 111 ARG A N 1
ATOM 841 C CA . ARG A 1 111 ? -13.080 -12.073 35.825 1.00 65.69 111 ARG A CA 1
ATOM 842 C C . ARG A 1 111 ? -13.073 -11.152 34.603 1.00 65.69 111 ARG A C 1
ATOM 844 O O . ARG A 1 111 ? -12.194 -10.289 34.525 1.00 65.69 111 ARG A O 1
ATOM 851 N N . ARG A 1 112 ? -13.996 -11.377 33.659 1.00 70.38 112 ARG A N 1
ATOM 852 C CA . ARG A 1 112 ? -14.222 -10.471 32.526 1.00 70.38 112 ARG A CA 1
ATOM 853 C C . ARG A 1 112 ? -14.416 -9.062 33.068 1.00 70.38 112 ARG A C 1
ATOM 855 O O . ARG A 1 112 ? -15.072 -8.865 34.096 1.00 70.38 112 ARG A O 1
ATOM 862 N N . ARG A 1 113 ? -13.762 -8.094 32.438 1.00 84.38 113 ARG A N 1
ATOM 863 C CA . ARG A 1 113 ? -13.870 -6.696 32.855 1.00 84.38 113 ARG A CA 1
ATOM 864 C C . ARG A 1 113 ? -15.145 -6.127 32.247 1.00 84.38 113 ARG A C 1
ATOM 866 O O . ARG A 1 113 ? -15.418 -6.376 31.085 1.00 84.38 113 ARG A O 1
ATOM 873 N N . LEU A 1 114 ? -15.883 -5.312 33.001 1.00 87.88 114 LEU A N 1
ATOM 874 C CA . LEU A 1 114 ? -17.160 -4.736 32.546 1.00 87.88 114 LEU A CA 1
ATOM 875 C C . LEU A 1 114 ? -17.062 -4.008 31.195 1.00 87.88 114 LEU A C 1
ATOM 877 O O . LEU A 1 114 ? -18.021 -4.008 30.435 1.00 87.88 114 LEU A O 1
ATOM 881 N N . TYR A 1 115 ? -15.917 -3.397 30.877 1.00 91.56 115 TYR A N 1
ATOM 882 C CA . TYR A 1 115 ? -15.742 -2.759 29.572 1.00 91.56 115 TYR A CA 1
ATOM 883 C C . TYR A 1 115 ? -15.712 -3.771 28.416 1.00 91.56 115 TYR A C 1
ATOM 885 O O . TYR A 1 115 ? -16.101 -3.407 27.317 1.00 91.56 115 TYR A O 1
ATOM 893 N N . GLU A 1 116 ? -15.249 -5.009 28.630 1.00 91.69 116 GLU A N 1
ATOM 894 C CA . GLU A 1 116 ? -15.168 -6.045 27.587 1.00 91.69 116 GLU A CA 1
ATOM 895 C C . GLU A 1 116 ? -16.577 -6.439 27.130 1.00 91.69 116 GLU A C 1
ATOM 897 O O . GLU A 1 116 ? -16.820 -6.549 25.933 1.00 91.69 116 GLU A O 1
ATOM 902 N N . ASP A 1 117 ? -17.524 -6.536 28.067 1.00 92.94 117 ASP A N 1
ATOM 903 C CA . ASP A 1 117 ? -18.931 -6.801 27.749 1.00 92.94 117 ASP A CA 1
ATOM 904 C C . ASP A 1 117 ? -19.586 -5.604 27.034 1.00 92.94 117 ASP A C 1
ATOM 906 O O . ASP A 1 117 ? -20.375 -5.785 26.107 1.00 92.94 117 ASP A O 1
ATOM 910 N N . VAL A 1 118 ? -19.230 -4.366 27.412 1.00 94.88 118 VAL A N 1
ATOM 911 C CA . VAL A 1 118 ? -19.690 -3.153 26.706 1.00 94.88 118 VAL A CA 1
ATOM 912 C C . VAL A 1 118 ? -19.144 -3.103 25.275 1.00 94.88 118 VAL A C 1
ATOM 914 O O . VAL A 1 118 ? -19.880 -2.718 24.369 1.00 94.88 118 VAL A O 1
ATOM 917 N N . VAL A 1 119 ? -17.881 -3.496 25.059 1.00 94.94 119 VAL A N 1
ATOM 918 C CA . VAL A 1 119 ? -17.288 -3.620 23.716 1.00 94.94 119 VAL A CA 1
ATOM 919 C C . VAL A 1 119 ? -18.096 -4.612 22.888 1.00 94.94 119 VAL A C 1
ATOM 921 O O . VAL A 1 119 ? -18.622 -4.222 21.853 1.00 94.94 119 VAL A O 1
ATOM 924 N N . GLU A 1 120 ? -18.274 -5.841 23.376 1.00 94.00 120 GLU A N 1
ATOM 925 C CA . GLU A 1 120 ? -18.987 -6.907 22.657 1.00 94.00 120 GLU A CA 1
ATOM 926 C C . GLU A 1 120 ? -20.425 -6.493 22.292 1.00 94.00 120 GLU A C 1
ATOM 928 O O . GLU A 1 120 ? -20.897 -6.713 21.171 1.00 94.00 120 GLU A O 1
ATOM 933 N N . ARG A 1 121 ? -21.122 -5.812 23.212 1.00 94.12 121 ARG A N 1
ATOM 934 C CA . ARG A 1 121 ? -22.484 -5.319 22.976 1.00 94.12 121 ARG A CA 1
ATOM 935 C C . ARG A 1 121 ? -22.529 -4.201 21.935 1.00 94.12 121 ARG A C 1
ATOM 937 O O . ARG A 1 121 ? -23.397 -4.226 21.067 1.00 94.12 121 ARG A O 1
ATOM 944 N N . LEU A 1 122 ? -21.609 -3.237 22.003 1.00 94.50 122 LEU A N 1
ATOM 945 C CA . LEU A 1 122 ? -21.522 -2.153 21.021 1.00 94.50 122 LEU A CA 1
ATOM 946 C C . LEU A 1 122 ? -21.124 -2.664 19.635 1.00 94.50 122 LEU A C 1
ATOM 948 O O . LEU A 1 122 ? -21.698 -2.205 18.654 1.00 94.50 122 LEU A O 1
ATOM 952 N N . GLU A 1 123 ? -20.196 -3.618 19.544 1.00 92.62 123 GLU A N 1
ATOM 953 C CA . GLU A 1 123 ? -19.850 -4.265 18.272 1.00 92.62 123 GLU A CA 1
ATOM 954 C C . GLU A 1 123 ? -21.063 -4.948 17.655 1.00 92.62 123 GLU A C 1
ATOM 956 O O . GLU A 1 123 ? -21.318 -4.766 16.470 1.00 92.62 123 GLU A O 1
ATOM 961 N N . THR A 1 124 ? -21.843 -5.673 18.461 1.00 93.25 124 THR A N 1
ATOM 962 C CA . THR A 1 124 ? -23.082 -6.315 17.998 1.00 93.25 124 THR A CA 1
ATOM 963 C C . THR A 1 124 ? -24.048 -5.278 17.421 1.00 93.25 124 THR A C 1
ATOM 965 O O . THR A 1 124 ? -24.479 -5.415 16.285 1.00 93.25 124 THR A O 1
ATOM 968 N N . LEU A 1 125 ? -24.310 -4.180 18.141 1.00 94.00 125 LEU A N 1
ATOM 969 C CA . LEU A 1 125 ? -25.207 -3.112 17.671 1.00 94.00 125 LEU A CA 1
ATOM 970 C C . LEU A 1 125 ? -24.708 -2.425 16.388 1.00 94.00 125 LEU A C 1
ATOM 972 O O . LEU A 1 125 ? -25.510 -2.043 15.536 1.00 94.00 125 LEU A O 1
ATOM 976 N N . ILE A 1 126 ? -23.394 -2.252 16.243 1.00 91.62 126 ILE A N 1
ATOM 977 C CA . ILE A 1 126 ? -22.787 -1.687 15.032 1.00 91.62 126 ILE A CA 1
ATOM 978 C C . ILE A 1 126 ? -22.925 -2.668 13.859 1.00 91.62 126 ILE A C 1
ATOM 980 O O . ILE A 1 126 ? -23.361 -2.272 12.780 1.00 91.62 126 ILE A O 1
ATOM 984 N N . ASN A 1 127 ? -22.605 -3.945 14.075 1.00 87.88 127 ASN A N 1
ATOM 985 C CA . ASN A 1 127 ? -22.677 -4.990 13.052 1.00 87.88 127 ASN A CA 1
ATOM 986 C C . ASN A 1 127 ? -24.119 -5.268 12.601 1.00 87.88 127 ASN A C 1
ATOM 988 O O . ASN A 1 127 ? -24.350 -5.505 11.418 1.00 87.88 127 ASN A O 1
ATOM 992 N N . ASP A 1 128 ? -25.084 -5.167 13.516 1.00 92.19 128 ASP A N 1
ATOM 993 C CA . ASP A 1 128 ? -26.519 -5.293 13.234 1.00 92.19 128 ASP A CA 1
ATOM 994 C C . ASP A 1 128 ? -27.098 -4.043 12.536 1.00 92.19 128 ASP A C 1
ATOM 996 O O . ASP A 1 128 ? -28.277 -4.007 12.183 1.00 92.19 128 ASP A O 1
ATOM 1000 N N . GLY A 1 129 ? -26.289 -2.997 12.332 1.00 89.69 129 GLY A N 1
ATOM 1001 C CA . GLY A 1 129 ? -26.686 -1.772 11.639 1.00 89.69 129 GLY A CA 1
ATOM 1002 C C . GLY A 1 129 ? -27.525 -0.803 12.476 1.00 89.69 129 GLY A C 1
ATOM 1003 O O . GLY A 1 129 ? -28.012 0.190 11.936 1.00 89.69 129 GLY A O 1
ATOM 1004 N N . VAL A 1 130 ? -27.670 -1.033 13.788 1.00 94.56 130 VAL A N 1
ATOM 1005 C CA . VAL A 1 130 ? -28.322 -0.080 14.712 1.00 94.56 130 VAL A CA 1
ATOM 1006 C C . VAL A 1 130 ? -27.546 1.237 14.743 1.00 94.56 130 VAL A C 1
ATOM 1008 O O . VAL A 1 130 ? -28.135 2.319 14.756 1.00 94.56 130 VAL A O 1
ATOM 1011 N N . TYR A 1 131 ? -26.216 1.139 14.700 1.00 93.81 131 TYR A N 1
ATOM 1012 C CA . TYR A 1 131 ? -25.307 2.268 14.537 1.00 93.81 131 TYR A CA 1
ATOM 1013 C C . TYR A 1 131 ? -24.527 2.106 13.226 1.00 93.81 131 TYR A C 1
ATOM 1015 O O . TYR A 1 131 ? -23.455 1.496 13.228 1.00 93.81 131 TYR A O 1
ATOM 1023 N N . PRO A 1 132 ? -25.068 2.597 12.094 1.00 89.94 132 PRO A N 1
ATOM 1024 C CA . PRO A 1 132 ? -24.445 2.407 10.794 1.00 89.94 132 PRO A CA 1
ATOM 1025 C C . PRO A 1 132 ? -23.115 3.158 10.692 1.00 89.94 132 PRO A C 1
ATOM 1027 O O . PRO A 1 132 ? -22.872 4.157 11.373 1.00 89.94 132 PRO A O 1
ATOM 1030 N N . ALA A 1 133 ? -22.245 2.696 9.799 1.00 87.69 133 ALA A N 1
ATOM 1031 C CA . ALA A 1 133 ? -20.969 3.350 9.571 1.00 87.69 133 ALA A CA 1
ATOM 1032 C C . ALA A 1 133 ? -21.142 4.834 9.178 1.00 87.69 133 ALA A C 1
ATOM 1034 O O . ALA A 1 133 ? -22.097 5.238 8.514 1.00 87.69 133 ALA A O 1
ATOM 1035 N N . GLY A 1 134 ? -20.261 5.684 9.709 1.00 88.50 134 GLY A N 1
ATOM 1036 C CA . GLY A 1 134 ? -20.358 7.139 9.611 1.00 88.50 134 GLY A CA 1
ATOM 1037 C C . GLY A 1 134 ? -21.309 7.803 10.618 1.00 88.50 134 GLY A C 1
ATOM 1038 O O . GLY A 1 134 ? -21.203 9.020 10.809 1.00 88.50 134 GLY A O 1
ATOM 1039 N N . SER A 1 135 ? -22.188 7.060 11.303 1.00 93.12 135 SER A N 1
ATOM 1040 C CA . SER A 1 135 ? -23.117 7.626 12.290 1.00 93.12 135 SER A CA 1
ATOM 1041 C C . SER A 1 135 ? -22.440 7.954 13.620 1.00 93.12 135 SER A C 1
ATOM 1043 O O . SER A 1 135 ? -21.375 7.436 13.962 1.00 93.12 135 SER A O 1
ATOM 1045 N N . GLU A 1 136 ? -23.071 8.830 14.398 1.00 95.19 136 GLU A N 1
ATOM 1046 C CA . GLU A 1 136 ? -22.656 9.107 15.773 1.00 95.19 136 GLU A CA 1
ATOM 1047 C C . GLU A 1 136 ? -23.286 8.099 16.733 1.00 95.19 136 GLU A C 1
ATOM 1049 O O . GLU A 1 136 ? -24.467 7.773 16.612 1.00 95.19 136 GLU A O 1
ATOM 1054 N N . LEU A 1 137 ? -22.509 7.642 17.713 1.00 95.31 137 LEU A N 1
ATOM 1055 C CA . LEU A 1 137 ? -23.037 6.914 18.858 1.00 95.31 137 LEU A CA 1
ATOM 1056 C C . LEU A 1 137 ? -23.777 7.861 19.818 1.00 95.31 137 LEU A C 1
ATOM 1058 O O . LEU A 1 137 ? -23.521 9.076 19.841 1.00 95.31 137 LEU A O 1
ATOM 1062 N N . PRO A 1 138 ? -24.652 7.316 20.684 1.00 94.88 138 PRO A N 1
ATOM 1063 C CA . PRO A 1 138 ? -25.179 8.051 21.823 1.00 94.88 138 PRO A CA 1
ATOM 1064 C C . PRO A 1 138 ? -24.066 8.654 22.696 1.00 94.88 138 PRO A C 1
ATOM 1066 O O . PRO A 1 138 ? -22.929 8.183 22.740 1.00 94.88 138 PRO A O 1
ATOM 1069 N N . SER A 1 139 ? -24.397 9.718 23.433 1.00 94.06 139 SER A N 1
ATOM 1070 C CA . SER A 1 139 ? -23.453 10.337 24.377 1.00 94.06 139 SER A CA 1
ATOM 1071 C C . SER A 1 139 ? -22.977 9.346 25.451 1.00 94.06 139 SER A C 1
ATOM 1073 O O . SER A 1 139 ? -23.733 8.449 25.818 1.00 94.06 139 SER A O 1
ATOM 1075 N N . GLU A 1 140 ? -21.793 9.562 26.051 1.00 93.38 140 GLU A N 1
ATOM 1076 C CA . GLU A 1 140 ? -21.302 8.731 27.175 1.00 93.38 140 GLU A CA 1
ATOM 1077 C C . GLU A 1 140 ? -22.378 8.534 28.256 1.00 93.38 140 GLU A C 1
ATOM 1079 O O . GLU A 1 140 ? -22.561 7.434 28.759 1.00 93.38 140 GLU A O 1
ATOM 1084 N N . ARG A 1 141 ? -23.125 9.598 28.588 1.00 93.69 141 ARG A N 1
ATOM 1085 C CA . ARG A 1 141 ? -24.196 9.550 29.592 1.00 93.69 141 ARG A CA 1
ATOM 1086 C C . ARG A 1 141 ? -25.361 8.654 29.162 1.00 93.69 141 ARG A C 1
ATOM 1088 O O . ARG A 1 141 ? -25.932 7.984 30.011 1.00 93.69 141 ARG A O 1
ATOM 1095 N N . ALA A 1 142 ? -25.713 8.658 27.880 1.00 94.31 142 ALA A N 1
ATOM 1096 C CA . ALA A 1 142 ? -26.759 7.791 27.346 1.00 94.31 142 ALA A CA 1
ATOM 1097 C C . ALA A 1 142 ? -26.306 6.323 27.353 1.00 94.31 142 ALA A C 1
ATOM 1099 O O . ALA A 1 142 ? -27.035 5.483 27.862 1.00 94.31 142 ALA A O 1
ATOM 1100 N N . LEU A 1 143 ? -25.069 6.041 26.930 1.00 94.75 143 LEU A N 1
ATOM 1101 C CA . LEU A 1 143 ? -24.494 4.691 26.966 1.00 94.75 143 LEU A CA 1
ATOM 1102 C C . LEU A 1 143 ? -24.373 4.143 28.399 1.00 94.75 143 LEU A C 1
ATOM 1104 O O . LEU A 1 143 ? -24.584 2.958 28.633 1.00 94.75 143 LEU A O 1
ATOM 1108 N N . MET A 1 144 ? -24.064 5.002 29.379 1.00 96.00 144 MET A N 1
ATOM 1109 C CA . MET A 1 144 ? -24.073 4.624 30.800 1.00 96.00 144 MET A CA 1
ATOM 1110 C C . MET A 1 144 ? -25.462 4.165 31.262 1.00 96.00 144 MET A C 1
ATOM 1112 O O . MET A 1 144 ? -25.560 3.192 32.004 1.00 96.00 144 MET A O 1
ATOM 1116 N N . LEU A 1 145 ? -26.519 4.872 30.844 1.00 95.38 145 LEU A N 1
ATOM 1117 C CA . LEU A 1 145 ? -27.901 4.521 31.178 1.00 95.38 145 LEU A CA 1
ATOM 1118 C C . LEU A 1 145 ? -28.341 3.244 30.455 1.00 95.38 145 LEU A C 1
ATOM 1120 O O . LEU A 1 145 ? -28.944 2.380 31.078 1.00 95.38 145 LEU A O 1
ATOM 1124 N N . GLU A 1 146 ? -28.003 3.120 29.172 1.00 92.94 146 GLU A N 1
ATOM 1125 C CA . GLU A 1 146 ? -28.354 1.979 28.322 1.00 92.94 146 GLU A CA 1
ATOM 1126 C C . GLU A 1 146 ? -27.718 0.675 28.811 1.00 92.94 146 GLU A C 1
ATOM 1128 O O . GLU A 1 146 ? -28.404 -0.333 28.961 1.00 92.94 146 GLU A O 1
ATOM 1133 N N . PHE A 1 147 ? -26.418 0.694 29.116 1.00 92.94 147 PHE A N 1
ATOM 1134 C CA . PHE A 1 147 ? -25.697 -0.501 29.559 1.00 92.94 147 PHE A CA 1
ATOM 1135 C C . PHE A 1 147 ? -25.664 -0.677 31.081 1.00 92.94 147 PHE A C 1
ATOM 1137 O O . PHE A 1 147 ? -25.119 -1.665 31.568 1.00 92.94 147 PHE A O 1
ATOM 1144 N N . GLY A 1 148 ? -26.201 0.276 31.849 1.00 92.75 148 GLY A N 1
ATOM 1145 C CA . GLY A 1 148 ? -26.192 0.223 33.312 1.00 92.75 148 GLY A CA 1
ATOM 1146 C C . GLY A 1 148 ? -24.783 0.216 33.919 1.00 92.75 148 GLY A C 1
ATOM 1147 O O . GLY A 1 148 ? -24.571 -0.377 34.977 1.00 92.75 148 GLY A O 1
ATOM 1148 N N . THR A 1 149 ? -23.802 0.846 33.259 1.00 93.12 149 THR A N 1
ATOM 1149 C CA . THR A 1 149 ? -22.396 0.856 33.709 1.00 93.12 149 THR A CA 1
ATOM 1150 C C . THR A 1 149 ? -21.885 2.260 34.033 1.00 93.12 149 THR A C 1
ATOM 1152 O O . THR A 1 149 ? -22.433 3.283 33.619 1.00 93.12 149 THR A O 1
ATOM 1155 N N . GLY A 1 150 ? -20.799 2.324 34.807 1.00 93.12 150 GLY A N 1
ATOM 1156 C CA . GLY A 1 150 ? -20.144 3.584 35.141 1.00 93.12 150 GLY A CA 1
ATOM 1157 C C . GLY A 1 150 ? -19.350 4.183 33.975 1.00 93.12 150 GLY A C 1
ATOM 1158 O O . GLY A 1 150 ? -18.837 3.479 33.105 1.00 93.12 150 GLY A O 1
ATOM 1159 N N . ARG A 1 151 ? -19.143 5.504 34.023 1.00 93.69 151 ARG A N 1
ATOM 1160 C CA . ARG A 1 151 ? -18.332 6.251 33.043 1.00 93.69 151 ARG A CA 1
ATOM 1161 C C . ARG A 1 151 ? -16.942 5.644 32.761 1.00 93.69 151 ARG A C 1
ATOM 1163 O O . ARG A 1 151 ? -16.550 5.669 31.596 1.00 93.69 151 ARG A O 1
ATOM 1170 N N . PRO A 1 152 ? -16.190 5.101 33.747 1.00 94.38 152 PRO A N 1
ATOM 1171 C CA . PRO A 1 152 ? -14.898 4.467 33.470 1.00 94.38 152 PRO A CA 1
ATOM 1172 C C . PRO A 1 152 ? -14.999 3.285 32.498 1.00 94.38 152 PRO A C 1
ATOM 1174 O O . PRO A 1 152 ? -14.205 3.215 31.566 1.00 94.38 152 PRO A O 1
ATOM 1177 N N . ALA A 1 153 ? -16.005 2.417 32.663 1.00 94.12 153 ALA A N 1
ATOM 1178 C CA . ALA A 1 153 ? -16.205 1.252 31.802 1.00 94.12 153 ALA A CA 1
ATOM 1179 C C . ALA A 1 153 ? -16.603 1.666 30.378 1.00 94.12 153 ALA A C 1
ATOM 1181 O O . ALA A 1 153 ? -16.017 1.175 29.418 1.00 94.12 153 ALA A O 1
ATOM 1182 N N . ILE A 1 154 ? -17.521 2.635 30.242 1.00 95.81 154 ILE A N 1
ATOM 1183 C CA . ILE A 1 154 ? -17.894 3.199 28.935 1.00 95.81 154 ILE A CA 1
ATOM 1184 C C . ILE A 1 154 ? -16.680 3.812 28.235 1.00 95.81 154 ILE A C 1
ATOM 1186 O O . ILE A 1 154 ? -16.438 3.527 27.066 1.00 95.81 154 ILE A O 1
ATOM 1190 N N . ARG A 1 155 ? -15.878 4.627 28.933 1.00 93.81 155 ARG A N 1
ATOM 1191 C CA . ARG A 1 155 ? -14.683 5.231 28.327 1.00 93.81 155 ARG A CA 1
ATOM 1192 C C . ARG A 1 155 ? -13.659 4.188 27.908 1.00 93.81 155 ARG A C 1
ATOM 1194 O O . ARG A 1 155 ? -13.110 4.305 26.819 1.00 93.81 155 ARG A O 1
ATOM 1201 N N . GLU A 1 156 ? -13.400 3.184 28.741 1.00 94.94 156 GLU A N 1
ATOM 1202 C CA . GLU A 1 156 ? -12.461 2.110 28.407 1.00 94.94 156 GLU A CA 1
ATOM 1203 C C . GLU A 1 156 ? -12.941 1.307 27.190 1.00 94.94 156 GLU A C 1
ATOM 1205 O O . GLU A 1 156 ? -12.144 1.053 26.286 1.00 94.94 156 GLU A O 1
ATOM 1210 N N . ALA A 1 157 ? -14.244 1.022 27.095 1.00 95.00 157 ALA A N 1
ATOM 1211 C CA . ALA A 1 157 ? -14.841 0.362 25.938 1.00 95.00 157 ALA A CA 1
ATOM 1212 C C . ALA A 1 157 ? -14.736 1.208 24.660 1.00 95.00 157 ALA A C 1
ATOM 1214 O O . ALA A 1 157 ? -14.271 0.720 23.633 1.00 95.00 157 ALA A O 1
ATOM 1215 N N . LEU A 1 158 ? -15.077 2.501 24.725 1.00 94.56 158 LEU A N 1
ATOM 1216 C CA . LEU A 1 158 ? -14.934 3.422 23.592 1.00 94.56 158 LEU A CA 1
ATOM 1217 C C . LEU A 1 158 ? -13.471 3.536 23.134 1.00 94.56 158 LEU A C 1
ATOM 1219 O O . LEU A 1 158 ? -13.198 3.543 21.934 1.00 94.56 158 LEU A O 1
ATOM 1223 N N . PHE A 1 159 ? -12.513 3.583 24.066 1.00 91.81 159 PHE A N 1
ATOM 1224 C CA . PHE A 1 159 ? -11.086 3.572 23.733 1.00 91.81 159 PHE A CA 1
ATOM 1225 C C . PHE A 1 159 ? -10.634 2.247 23.114 1.00 91.81 159 PHE A C 1
ATOM 1227 O O . PHE A 1 159 ? -9.791 2.265 22.215 1.00 91.81 159 PHE A O 1
ATOM 1234 N N . ALA A 1 160 ? -11.157 1.112 23.579 1.00 90.38 160 ALA A N 1
ATOM 1235 C CA . ALA A 1 160 ? -10.872 -0.196 22.997 1.00 90.38 160 ALA A CA 1
ATOM 1236 C C . ALA A 1 160 ? -11.398 -0.281 21.556 1.00 90.38 160 ALA A C 1
ATOM 1238 O O . ALA A 1 160 ? -10.620 -0.569 20.648 1.00 90.38 160 ALA A O 1
ATOM 1239 N N . LEU A 1 161 ? -12.656 0.103 21.326 1.00 89.62 161 LEU A N 1
ATOM 1240 C CA . LEU A 1 161 ? -13.266 0.172 19.995 1.00 89.62 161 LEU A CA 1
ATOM 1241 C C . LEU A 1 161 ? -12.533 1.148 19.064 1.00 89.62 161 LEU A C 1
ATOM 1243 O O . LEU A 1 161 ? -12.360 0.868 17.880 1.00 89.62 161 LEU A O 1
ATOM 1247 N N . GLN A 1 162 ? -12.031 2.270 19.591 1.00 88.06 162 GLN A N 1
ATOM 1248 C CA . GLN A 1 162 ? -11.171 3.169 18.821 1.00 88.06 162 GLN A CA 1
ATOM 1249 C C . GLN A 1 162 ? -9.840 2.512 18.439 1.00 88.06 162 GLN A C 1
ATOM 1251 O O . GLN A 1 162 ? -9.364 2.696 17.323 1.00 88.06 162 GLN A O 1
ATOM 1256 N N . LYS A 1 163 ? -9.212 1.750 19.342 1.00 82.06 163 LYS A N 1
ATOM 1257 C CA . LYS A 1 163 ? -7.965 1.027 19.033 1.00 82.06 163 LYS A CA 1
ATOM 1258 C C . LYS A 1 163 ? -8.169 -0.080 18.002 1.00 82.06 163 LYS A C 1
ATOM 1260 O O . LYS A 1 163 ? -7.253 -0.354 17.237 1.00 82.06 163 LYS A 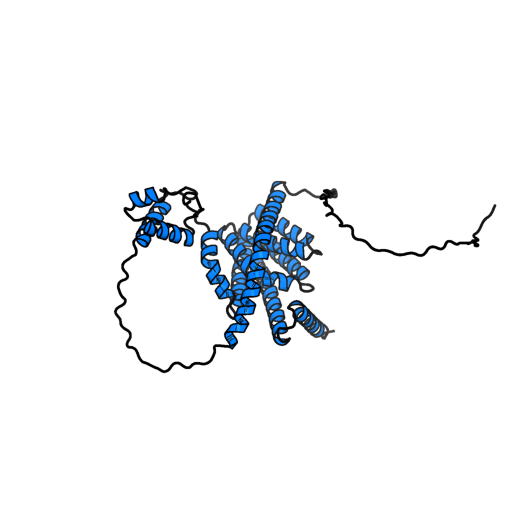O 1
ATOM 1265 N N . MET A 1 164 ? -9.353 -0.682 17.981 1.00 81.25 164 MET A N 1
ATOM 1266 C CA . MET A 1 164 ? -9.788 -1.619 16.940 1.00 81.25 164 MET A CA 1
ATOM 1267 C C . MET A 1 164 ? -10.182 -0.893 15.641 1.00 81.25 164 MET A C 1
ATOM 1269 O O . MET A 1 164 ? -10.397 -1.530 14.618 1.00 81.25 164 MET A O 1
ATOM 1273 N N . GLY A 1 165 ? -10.260 0.443 15.691 1.00 80.06 165 GLY A N 1
ATOM 1274 C CA . GLY A 1 165 ? -10.633 1.353 14.611 1.00 80.06 165 GLY A CA 1
ATOM 1275 C C . GLY A 1 165 ? -12.080 1.238 14.145 1.00 80.06 165 GLY A C 1
ATOM 1276 O O . GLY A 1 165 ? -12.408 1.743 13.077 1.00 80.06 165 GLY A O 1
ATOM 1277 N N . ILE A 1 166 ? -12.934 0.642 14.976 1.00 87.75 166 ILE A N 1
ATOM 1278 C CA . ILE A 1 166 ? -14.391 0.598 14.811 1.00 87.75 166 ILE A CA 1
ATOM 1279 C C . ILE A 1 166 ? -14.994 1.979 15.081 1.00 87.75 166 ILE A C 1
ATOM 1281 O O . ILE A 1 166 ? -15.985 2.361 14.467 1.00 87.75 166 ILE A O 1
ATOM 1285 N N . LEU A 1 167 ? -14.376 2.759 15.973 1.00 90.81 167 LEU A N 1
ATOM 1286 C CA . LEU A 1 167 ? -14.808 4.114 16.310 1.00 90.81 167 LEU A CA 1
ATOM 1287 C C . LEU A 1 167 ? -13.704 5.149 16.090 1.00 90.81 167 LEU A C 1
ATOM 1289 O O . LEU A 1 167 ? -12.512 4.867 16.203 1.00 90.81 167 LEU A O 1
ATOM 1293 N N . ARG A 1 168 ? -14.120 6.395 15.871 1.00 88.06 168 ARG A N 1
ATOM 1294 C CA . ARG A 1 168 ? -13.284 7.592 15.989 1.00 88.06 168 ARG A CA 1
ATOM 1295 C C . ARG A 1 168 ? -13.770 8.432 17.165 1.00 88.06 168 ARG A C 1
ATOM 1297 O O . ARG A 1 168 ? -14.948 8.783 17.212 1.00 88.06 168 ARG A O 1
ATOM 1304 N N . LEU A 1 169 ? -12.868 8.787 18.080 1.00 90.31 169 LEU A N 1
ATOM 1305 C CA . LEU A 1 169 ? -13.141 9.739 19.159 1.00 90.31 169 LEU A CA 1
ATOM 1306 C C . LEU A 1 169 ? -12.428 11.061 18.853 1.00 90.31 169 LEU A C 1
ATOM 1308 O O . LEU A 1 169 ? -11.207 11.090 18.691 1.00 90.31 169 LEU A O 1
ATOM 1312 N N . SER A 1 170 ? -13.182 12.158 18.813 1.00 87.62 170 SER A N 1
ATOM 1313 C CA . SER A 1 170 ? -12.633 13.517 18.749 1.00 87.62 170 SER A CA 1
ATOM 1314 C C . SER A 1 170 ? -12.935 14.254 20.058 1.00 87.62 170 SER A C 1
ATOM 1316 O O . SER A 1 170 ? -14.028 14.093 20.610 1.00 87.62 170 SER A O 1
ATOM 1318 N N . PRO A 1 171 ? -12.016 15.088 20.578 1.00 83.19 171 PRO A N 1
ATOM 1319 C CA . PRO A 1 171 ? -12.298 15.911 21.750 1.00 83.19 171 PRO A CA 1
ATOM 1320 C C . PRO A 1 171 ? -13.521 16.809 21.523 1.00 83.19 171 PRO A C 1
ATOM 1322 O O . PRO A 1 171 ? -13.543 17.595 20.583 1.00 83.19 171 PRO A O 1
ATOM 1325 N N . GLY A 1 172 ? -14.522 16.707 22.399 1.00 83.12 172 GLY A N 1
ATOM 1326 C CA . GLY A 1 172 ? -15.732 17.535 22.343 1.00 83.12 172 GLY A CA 1
ATOM 1327 C C . GLY A 1 172 ? -16.809 17.067 21.358 1.00 83.12 172 GLY A C 1
ATOM 1328 O O . GLY A 1 172 ? -17.888 17.652 21.348 1.00 83.12 172 GLY A O 1
ATOM 1329 N N . GLU A 1 173 ? -16.568 16.003 20.590 1.00 88.12 173 GLU A N 1
ATOM 1330 C CA . GLU A 1 173 ? -17.554 15.429 19.666 1.00 88.12 173 GLU A CA 1
ATOM 1331 C C . GLU A 1 173 ? -18.074 14.081 20.178 1.00 88.12 173 GLU A C 1
ATOM 1333 O O . GLU A 1 173 ? -17.473 13.437 21.046 1.00 88.12 173 GLU A O 1
ATOM 1338 N N . ARG A 1 174 ? -19.210 13.633 19.634 1.00 90.94 174 ARG A N 1
ATOM 1339 C CA . ARG A 1 174 ? -19.709 12.277 19.887 1.00 90.94 174 ARG A CA 1
ATOM 1340 C C . ARG A 1 174 ? -18.824 11.245 19.171 1.00 90.94 174 ARG A C 1
ATOM 1342 O O . ARG A 1 174 ? -18.312 11.543 18.090 1.00 90.94 174 ARG A O 1
ATOM 1349 N N . PRO A 1 175 ? -18.648 10.033 19.731 1.00 92.38 175 PRO A N 1
ATOM 1350 C CA . PRO A 1 175 ? -17.967 8.947 19.031 1.00 92.38 175 PRO A CA 1
ATOM 1351 C C . PRO A 1 175 ? -18.647 8.662 17.691 1.00 92.38 175 PRO A C 1
ATOM 1353 O O . PRO A 1 175 ? -19.873 8.603 17.639 1.00 92.38 175 PRO A O 1
ATOM 1356 N N . ARG A 1 176 ? -17.870 8.457 16.628 1.00 93.19 176 ARG A N 1
ATOM 1357 C CA . ARG A 1 176 ? -18.399 8.142 15.293 1.00 93.19 176 ARG A CA 1
ATOM 1358 C C . ARG A 1 176 ? -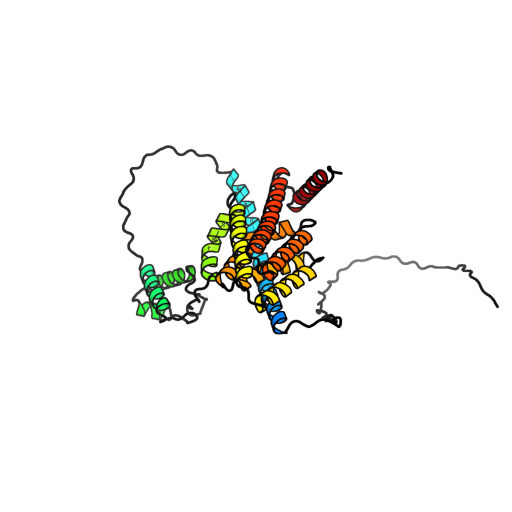18.001 6.736 14.870 1.00 93.19 176 ARG A C 1
ATOM 1360 O O . ARG A 1 176 ? -16.830 6.382 15.015 1.00 93.19 176 ARG A O 1
ATOM 1367 N N . VAL A 1 177 ? -18.947 5.970 14.330 1.00 91.94 177 VAL A N 1
ATOM 1368 C CA . VAL A 1 177 ? -18.686 4.654 13.739 1.00 91.94 177 VAL A CA 1
ATOM 1369 C C . VAL A 1 177 ? -17.859 4.831 12.474 1.00 91.94 177 VAL A C 1
ATOM 1371 O O . VAL A 1 177 ? -18.162 5.667 11.623 1.00 91.94 177 VAL A O 1
ATOM 1374 N N . GLN A 1 178 ? -16.768 4.087 12.377 1.00 85.56 178 GLN A N 1
ATOM 1375 C CA . GLN A 1 178 ? -15.887 4.101 11.221 1.00 85.56 178 GLN A CA 1
ATOM 1376 C C . GLN A 1 178 ? -16.355 3.060 10.211 1.00 85.56 178 GLN A C 1
ATOM 1378 O O . GLN A 1 178 ? -16.767 1.965 10.581 1.00 85.56 178 GLN A O 1
ATOM 1383 N N . GLU A 1 179 ? -16.240 3.400 8.932 1.00 74.75 179 GLU A N 1
ATOM 1384 C CA . GLU A 1 179 ? -16.370 2.420 7.858 1.00 74.75 179 GLU A CA 1
ATOM 1385 C C . GLU A 1 179 ? -15.318 1.317 8.052 1.00 74.75 179 GLU A C 1
ATOM 1387 O O . GLU A 1 179 ? -14.123 1.644 8.145 1.00 74.75 179 GLU A O 1
ATOM 1392 N N . PRO A 1 180 ? -15.713 0.031 8.124 1.00 65.12 180 PRO A N 1
ATOM 1393 C CA . PRO A 1 180 ? -14.761 -1.067 8.129 1.00 65.12 180 PRO A CA 1
ATOM 1394 C C . PRO A 1 180 ? -13.984 -1.032 6.809 1.00 65.12 180 PRO A C 1
ATOM 1396 O O . PRO A 1 180 ? -14.485 -1.375 5.743 1.00 65.12 180 PRO A O 1
ATOM 1399 N N . GLY A 1 181 ? -12.742 -0.558 6.874 1.00 65.06 181 GLY A N 1
ATOM 1400 C CA . GLY A 1 181 ? -11.875 -0.391 5.715 1.00 65.06 181 GLY A CA 1
ATOM 1401 C C . GLY A 1 181 ? -10.481 -0.929 5.995 1.00 65.06 181 GLY A C 1
ATOM 1402 O O . GLY A 1 181 ? -10.000 -0.886 7.127 1.00 65.06 181 GLY A O 1
ATOM 1403 N N . GLY A 1 182 ? -9.787 -1.391 4.951 1.00 68.94 182 GLY A N 1
ATOM 1404 C CA . GLY A 1 182 ? -8.426 -1.930 5.080 1.00 68.94 182 GLY A CA 1
ATOM 1405 C C . GLY A 1 182 ? -7.440 -0.981 5.779 1.00 68.94 182 GLY A C 1
ATOM 1406 O O . GLY A 1 182 ? -6.485 -1.434 6.407 1.00 68.94 182 GLY A O 1
ATOM 1407 N N . SER A 1 183 ? -7.692 0.333 5.739 1.00 68.94 183 SER A N 1
ATOM 1408 C CA . SER A 1 183 ? -6.885 1.359 6.414 1.00 68.94 183 SER A CA 1
ATOM 1409 C C . SER A 1 183 ? -6.904 1.248 7.936 1.00 68.94 183 SER A C 1
ATOM 1411 O O . SER A 1 183 ? -5.874 1.476 8.567 1.00 68.94 183 SER A O 1
ATOM 1413 N N . VAL A 1 184 ? -8.033 0.853 8.526 1.00 70.94 184 VAL A N 1
ATOM 1414 C CA . VAL A 1 184 ? -8.159 0.623 9.970 1.00 70.94 184 VAL A CA 1
ATOM 1415 C C . VAL A 1 184 ? -7.287 -0.556 10.404 1.00 70.94 184 VAL A C 1
ATOM 1417 O O . VAL A 1 184 ? -6.513 -0.439 11.356 1.00 70.94 184 VAL A O 1
ATOM 1420 N N . ILE A 1 185 ? -7.361 -1.664 9.663 1.00 71.81 185 ILE A N 1
ATOM 1421 C CA . ILE A 1 185 ? -6.591 -2.884 9.941 1.00 71.81 185 ILE A CA 1
ATOM 1422 C C . ILE A 1 185 ? -5.089 -2.588 9.861 1.00 71.81 185 ILE A C 1
ATOM 1424 O O . ILE A 1 185 ? -4.326 -2.952 10.758 1.00 71.81 185 ILE A O 1
ATOM 1428 N N . LEU A 1 186 ? -4.653 -1.877 8.816 1.00 76.44 186 LEU A N 1
ATOM 1429 C CA . LEU A 1 186 ? -3.239 -1.550 8.646 1.00 76.44 186 LEU A CA 1
ATOM 1430 C C . LEU A 1 186 ? -2.720 -0.547 9.680 1.00 76.44 186 LEU A C 1
ATOM 1432 O O . LEU A 1 186 ? -1.589 -0.712 10.139 1.00 76.44 186 LEU A O 1
ATOM 1436 N N . GLU A 1 187 ? -3.514 0.443 10.101 1.00 75.00 187 GLU A N 1
ATOM 1437 C CA . GLU A 1 187 ? -3.111 1.363 11.177 1.00 75.00 187 GLU A CA 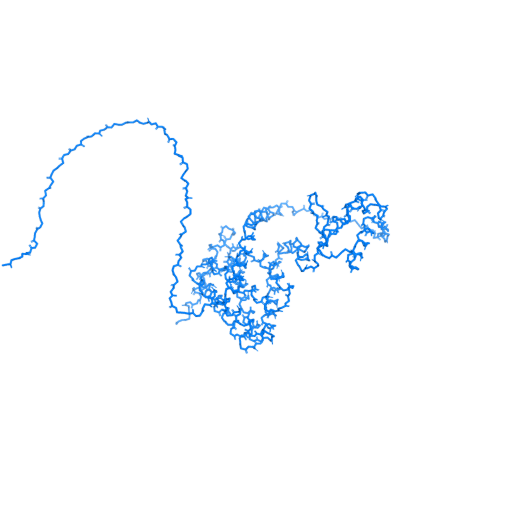1
ATOM 1438 C C . GLU A 1 187 ? -2.912 0.606 12.500 1.00 75.00 187 GLU A C 1
ATOM 1440 O O . GLU A 1 187 ? -1.910 0.814 13.188 1.00 75.00 187 GLU A O 1
ATOM 1445 N N . ALA A 1 188 ? -3.799 -0.343 12.822 1.00 74.44 188 ALA A N 1
ATOM 1446 C CA . ALA A 1 188 ? -3.655 -1.191 14.005 1.00 74.44 188 ALA A CA 1
ATOM 1447 C C . ALA A 1 188 ? -2.375 -2.053 13.954 1.00 74.44 188 ALA A C 1
ATOM 1449 O O . ALA A 1 188 ? -1.698 -2.239 14.969 1.00 74.44 188 ALA A O 1
ATOM 1450 N N . MET A 1 189 ? -1.994 -2.539 12.767 1.00 79.50 189 MET A N 1
ATOM 1451 C CA . MET A 1 189 ? -0.775 -3.333 12.564 1.00 79.50 189 MET A CA 1
ATOM 1452 C C . MET A 1 189 ? 0.505 -2.489 12.456 1.00 79.50 189 MET A C 1
ATOM 1454 O O . MET A 1 189 ? 1.601 -3.016 12.671 1.00 79.50 189 MET A O 1
ATOM 1458 N N . HIS A 1 190 ? 0.402 -1.188 12.160 1.00 80.00 190 HIS A N 1
ATOM 1459 C CA . HIS A 1 190 ? 1.534 -0.328 11.800 1.00 80.00 190 HIS A CA 1
ATOM 1460 C C . HIS A 1 190 ? 2.687 -0.371 12.810 1.00 80.00 190 HIS A C 1
ATOM 1462 O O . HIS A 1 190 ? 3.854 -0.504 12.424 1.00 80.00 190 HIS A O 1
ATOM 1468 N N . GLY A 1 191 ? 2.381 -0.301 14.109 1.00 77.94 191 GLY A N 1
ATOM 1469 C CA . GLY A 1 191 ? 3.397 -0.348 15.164 1.00 77.94 191 GLY A CA 1
ATOM 1470 C C . GLY A 1 191 ? 4.145 -1.685 15.221 1.00 77.94 191 GLY A C 1
ATOM 1471 O O . GLY A 1 191 ? 5.371 -1.705 15.355 1.00 77.94 191 GLY A O 1
ATOM 1472 N N . ALA A 1 192 ? 3.424 -2.799 15.076 1.00 84.94 192 ALA A N 1
ATOM 1473 C CA . ALA A 1 192 ? 4.008 -4.137 15.080 1.00 84.94 192 ALA A CA 1
ATOM 1474 C C . ALA A 1 192 ? 4.883 -4.370 13.840 1.00 84.94 192 ALA A C 1
ATOM 1476 O O . ALA A 1 192 ? 6.016 -4.834 13.971 1.00 84.94 192 ALA A O 1
ATOM 1477 N N . VAL A 1 193 ? 4.402 -3.969 12.658 1.00 85.94 193 VAL A N 1
ATOM 1478 C CA . VAL A 1 193 ? 5.154 -4.092 11.401 1.00 85.94 193 VAL A CA 1
ATOM 1479 C C . VAL A 1 193 ? 6.416 -3.235 11.429 1.00 85.94 193 VAL A C 1
ATOM 1481 O O . VAL A 1 193 ? 7.497 -3.732 11.129 1.00 85.94 193 VAL A O 1
ATOM 1484 N N . THR A 1 194 ? 6.327 -1.985 11.886 1.00 83.31 194 THR A N 1
ATOM 1485 C CA . THR A 1 194 ? 7.504 -1.105 12.007 1.00 83.31 194 THR A CA 1
ATOM 1486 C C . THR A 1 194 ? 8.565 -1.715 12.929 1.00 83.31 194 THR A C 1
ATOM 1488 O O . THR A 1 194 ? 9.756 -1.706 12.615 1.00 83.31 194 THR A O 1
ATOM 1491 N N . ARG A 1 195 ? 8.145 -2.307 14.057 1.00 82.31 195 ARG A N 1
ATOM 1492 C CA . ARG A 1 195 ? 9.054 -3.009 14.976 1.00 82.31 195 ARG A CA 1
ATOM 1493 C C . ARG A 1 195 ? 9.681 -4.248 14.336 1.00 82.31 195 ARG A C 1
ATOM 1495 O O . ARG A 1 195 ? 10.856 -4.510 14.591 1.00 82.31 195 ARG A O 1
ATOM 1502 N N . PHE A 1 196 ? 8.909 -5.003 13.555 1.00 87.19 196 PHE A N 1
ATOM 1503 C CA . PHE A 1 196 ? 9.383 -6.180 12.830 1.00 87.19 196 PHE A CA 1
ATOM 1504 C C . PHE A 1 196 ? 10.427 -5.802 11.775 1.00 87.19 196 PHE A C 1
ATOM 1506 O O . PHE A 1 196 ? 11.503 -6.391 11.755 1.00 87.19 196 PHE A O 1
ATOM 1513 N N . ILE A 1 197 ? 10.161 -4.773 10.967 1.00 86.75 197 ILE A N 1
ATOM 1514 C CA . ILE A 1 197 ? 11.084 -4.278 9.934 1.00 86.75 197 ILE A CA 1
ATOM 1515 C C . ILE A 1 197 ? 12.427 -3.853 10.539 1.00 86.75 197 ILE A C 1
ATOM 1517 O O . ILE A 1 197 ? 13.471 -4.111 9.945 1.00 86.75 197 ILE A O 1
ATOM 1521 N N . GLY A 1 198 ? 12.409 -3.258 11.736 1.00 81.69 198 GLY A N 1
ATOM 1522 C CA . GLY A 1 198 ? 13.619 -2.875 12.465 1.00 81.69 198 GLY A CA 1
ATOM 1523 C C . GLY A 1 198 ? 14.428 -4.036 13.063 1.00 81.69 198 GLY A C 1
ATOM 1524 O O . GLY A 1 198 ? 15.519 -3.795 13.577 1.00 81.69 198 GLY A O 1
ATOM 1525 N N . GLN A 1 199 ? 13.930 -5.279 13.041 1.00 84.94 199 GLN A N 1
ATOM 1526 C CA . GLN A 1 199 ? 14.711 -6.449 13.462 1.00 84.94 199 GLN A CA 1
ATOM 1527 C C . GLN A 1 199 ? 15.712 -6.875 12.372 1.00 84.94 199 GLN A C 1
ATOM 1529 O O . GLN A 1 199 ? 15.470 -6.634 11.186 1.00 84.94 199 GLN A O 1
ATOM 1534 N N . PRO A 1 200 ? 16.809 -7.571 12.733 1.00 82.31 200 PRO A N 1
ATOM 1535 C CA . PRO A 1 200 ? 17.715 -8.171 11.757 1.00 82.31 200 PRO A CA 1
ATOM 1536 C C . PRO A 1 200 ? 16.958 -9.018 10.726 1.00 82.31 200 PRO A C 1
ATOM 1538 O O . PRO A 1 200 ? 16.204 -9.921 11.077 1.00 82.31 200 PRO A O 1
ATOM 1541 N N . GLY A 1 201 ? 17.129 -8.692 9.444 1.00 84.69 201 GLY A N 1
ATOM 1542 C CA . GLY A 1 201 ? 16.453 -9.373 8.337 1.00 84.69 201 GLY A CA 1
ATOM 1543 C C . GLY A 1 201 ? 14.978 -9.004 8.125 1.00 84.69 201 GLY A C 1
ATOM 1544 O O . GLY A 1 201 ? 14.442 -9.352 7.076 1.00 84.69 201 GLY A O 1
ATOM 1545 N N . GLY A 1 202 ? 14.335 -8.260 9.032 1.00 88.00 202 GLY A N 1
ATOM 1546 C CA . GLY A 1 202 ? 12.917 -7.891 8.933 1.00 88.00 202 GLY A CA 1
ATOM 1547 C C . GLY A 1 202 ? 12.588 -7.124 7.652 1.00 88.00 202 GLY A C 1
ATOM 1548 O O . GLY A 1 202 ? 11.689 -7.513 6.908 1.00 88.00 202 GLY A O 1
ATOM 1549 N N . LEU A 1 203 ? 13.388 -6.102 7.330 1.00 87.69 203 LEU A N 1
ATOM 1550 C CA . LEU A 1 203 ? 13.279 -5.359 6.069 1.00 87.69 203 LEU A CA 1
ATOM 1551 C C . LEU A 1 203 ? 13.386 -6.270 4.833 1.00 87.69 203 LEU A C 1
ATOM 1553 O O . LEU A 1 203 ? 12.608 -6.125 3.896 1.00 87.69 203 LEU A O 1
ATOM 1557 N N . ARG A 1 204 ? 14.303 -7.250 4.845 1.00 90.12 204 ARG A N 1
ATOM 1558 C CA . ARG A 1 204 ? 14.499 -8.194 3.729 1.00 90.12 204 ARG A CA 1
ATOM 1559 C C . ARG A 1 204 ? 13.277 -9.085 3.522 1.00 90.12 204 ARG A C 1
ATOM 1561 O O . ARG A 1 204 ? 12.892 -9.348 2.387 1.00 90.12 204 ARG A O 1
ATOM 1568 N N . GLN A 1 205 ? 12.674 -9.560 4.611 1.00 90.56 205 GLN A N 1
ATOM 1569 C CA . GLN A 1 205 ? 11.445 -10.354 4.538 1.00 90.56 205 GLN A CA 1
ATOM 1570 C C . GLN A 1 205 ? 10.290 -9.515 3.989 1.00 90.56 205 GLN A C 1
ATOM 1572 O O . GLN A 1 205 ? 9.533 -9.980 3.141 1.00 90.56 205 GLN A O 1
ATOM 1577 N N . PHE A 1 206 ? 10.201 -8.254 4.411 1.00 90.69 206 PHE A N 1
ATOM 1578 C CA . PHE A 1 206 ? 9.163 -7.345 3.945 1.00 90.69 206 PHE A CA 1
ATOM 1579 C C . PHE A 1 206 ? 9.293 -7.016 2.448 1.00 90.69 206 PHE A C 1
ATOM 1581 O O . PHE A 1 206 ? 8.313 -7.036 1.708 1.00 90.69 206 PHE A O 1
ATOM 1588 N N . GLN A 1 207 ? 10.521 -6.812 1.975 1.00 91.00 207 GLN A N 1
ATOM 1589 C CA . GLN A 1 207 ? 10.845 -6.681 0.553 1.00 91.00 207 GLN A CA 1
ATOM 1590 C C . GLN A 1 207 ? 10.408 -7.905 -0.262 1.00 91.00 207 GLN A C 1
ATOM 1592 O O . GLN A 1 207 ? 9.758 -7.764 -1.294 1.00 91.00 207 GLN A O 1
ATOM 1597 N N . ARG A 1 208 ? 10.689 -9.124 0.217 1.00 92.19 208 ARG A N 1
ATOM 1598 C CA . ARG A 1 208 ? 10.231 -10.359 -0.446 1.00 92.19 208 ARG A CA 1
ATOM 1599 C C . ARG A 1 208 ? 8.707 -10.460 -0.507 1.00 92.19 208 ARG A C 1
ATOM 1601 O O . ARG A 1 208 ? 8.172 -10.833 -1.547 1.00 92.19 208 ARG A O 1
ATOM 1608 N N . ALA A 1 209 ? 8.014 -10.090 0.571 1.00 94.12 209 ALA A N 1
ATOM 1609 C CA . ALA A 1 209 ? 6.552 -10.053 0.589 1.00 94.12 209 ALA A CA 1
ATOM 1610 C C . ALA A 1 209 ? 5.996 -9.086 -0.469 1.00 94.12 209 ALA A C 1
ATOM 1612 O O . ALA A 1 209 ? 5.034 -9.414 -1.160 1.00 94.12 209 ALA A O 1
ATOM 1613 N N . ARG A 1 210 ? 6.650 -7.933 -0.653 1.00 94.44 210 ARG A N 1
ATOM 1614 C CA . ARG A 1 210 ? 6.298 -6.970 -1.698 1.00 94.44 210 ARG A CA 1
ATOM 1615 C C . ARG A 1 210 ? 6.458 -7.528 -3.113 1.00 94.44 210 ARG A C 1
ATOM 1617 O O . ARG A 1 210 ? 5.575 -7.286 -3.927 1.00 94.44 210 ARG A O 1
ATOM 1624 N N . VAL A 1 211 ? 7.524 -8.289 -3.397 1.00 95.44 211 VAL A N 1
ATOM 1625 C CA . VAL A 1 211 ? 7.690 -8.952 -4.709 1.00 95.44 211 VAL A CA 1
ATOM 1626 C C . VAL A 1 211 ? 6.481 -9.826 -5.015 1.00 95.44 211 VAL A C 1
ATOM 1628 O O . VAL A 1 211 ? 5.879 -9.689 -6.071 1.00 95.44 211 VAL A O 1
ATOM 1631 N N . PHE A 1 212 ? 6.108 -10.702 -4.079 1.00 96.12 212 PHE A N 1
ATOM 1632 C CA . PHE A 1 212 ? 4.985 -11.617 -4.273 1.00 96.12 212 PHE A CA 1
ATOM 1633 C C . PHE A 1 212 ? 3.669 -10.863 -4.490 1.00 96.12 212 PHE A C 1
ATOM 1635 O O . PHE A 1 212 ? 2.911 -11.178 -5.403 1.00 96.12 212 PHE A O 1
ATOM 1642 N N . PHE A 1 213 ? 3.428 -9.840 -3.672 1.00 96.75 213 PHE A N 1
ATOM 1643 C CA . PHE A 1 213 ? 2.213 -9.040 -3.725 1.00 96.75 213 PHE A CA 1
ATOM 1644 C C . PHE A 1 213 ? 2.062 -8.276 -5.047 1.00 96.75 213 PHE A C 1
ATOM 1646 O O . PHE A 1 213 ? 1.042 -8.403 -5.719 1.00 96.75 213 PHE A O 1
ATOM 1653 N N . GLU A 1 214 ? 3.073 -7.505 -5.450 1.00 97.38 214 GLU A N 1
ATOM 1654 C CA . GLU A 1 214 ? 2.972 -6.679 -6.656 1.00 97.38 214 GLU A CA 1
ATOM 1655 C C . GLU A 1 214 ? 3.074 -7.499 -7.948 1.00 97.38 214 GLU A C 1
ATOM 1657 O O . GLU A 1 214 ? 2.412 -7.158 -8.927 1.00 97.38 214 GLU A O 1
ATOM 1662 N N . ALA A 1 215 ? 3.831 -8.602 -7.959 1.00 98.19 215 ALA A N 1
ATOM 1663 C CA . ALA A 1 215 ? 3.852 -9.518 -9.100 1.00 98.19 215 ALA A CA 1
ATOM 1664 C C . ALA A 1 215 ? 2.486 -10.196 -9.300 1.00 98.19 215 ALA A C 1
ATOM 1666 O O . ALA A 1 215 ? 1.999 -10.273 -10.428 1.00 98.19 215 ALA A O 1
ATOM 1667 N N . GLY A 1 216 ? 1.826 -10.598 -8.205 1.00 97.75 216 GLY A N 1
ATOM 1668 C CA . GLY A 1 216 ? 0.451 -11.097 -8.241 1.00 97.75 216 GLY A CA 1
ATOM 1669 C C . GLY A 1 216 ? -0.542 -10.055 -8.765 1.00 97.75 216 GLY A C 1
ATOM 1670 O O . GLY A 1 216 ? -1.379 -10.381 -9.599 1.00 97.75 216 GLY A O 1
ATOM 1671 N N . ILE A 1 217 ? -0.405 -8.788 -8.353 1.00 97.94 217 ILE A N 1
ATOM 1672 C CA . ILE A 1 217 ? -1.210 -7.679 -8.893 1.00 97.94 217 ILE A CA 1
ATOM 1673 C C . ILE A 1 217 ? -0.995 -7.524 -10.404 1.00 97.94 217 ILE A C 1
ATOM 1675 O O . ILE A 1 217 ? -1.967 -7.421 -11.144 1.00 97.94 217 ILE A O 1
ATOM 1679 N N . ALA A 1 218 ? 0.252 -7.530 -10.882 1.00 98.44 218 ALA A N 1
ATOM 1680 C CA . ALA A 1 218 ? 0.541 -7.392 -12.311 1.00 98.44 218 ALA A CA 1
ATOM 1681 C C . ALA A 1 218 ? -0.105 -8.520 -13.141 1.00 98.44 218 ALA A C 1
ATOM 1683 O O . ALA A 1 218 ? -0.707 -8.253 -14.182 1.00 98.44 218 ALA A O 1
ATOM 1684 N N . ARG A 1 219 ? -0.038 -9.761 -12.640 1.00 98.56 219 ARG A N 1
ATOM 1685 C CA . ARG A 1 219 ? -0.706 -10.933 -13.227 1.00 98.56 219 ARG A CA 1
ATOM 1686 C C . ARG A 1 219 ? -2.228 -10.762 -13.292 1.00 98.56 219 ARG A C 1
ATOM 1688 O O . ARG A 1 219 ? -2.846 -11.047 -14.319 1.00 98.56 219 ARG A O 1
ATOM 1695 N N . GLU A 1 220 ? -2.818 -10.301 -12.193 1.00 97.69 220 GLU A N 1
ATOM 1696 C CA . GLU A 1 220 ? -4.263 -10.111 -12.048 1.00 97.69 220 GLU A CA 1
ATOM 1697 C C . GLU A 1 220 ? -4.792 -9.070 -13.040 1.00 97.69 220 GLU A C 1
ATOM 1699 O O . GLU A 1 220 ? -5.764 -9.322 -13.752 1.00 97.69 220 GLU A O 1
ATOM 1704 N N . ILE A 1 221 ? -4.102 -7.930 -13.155 1.00 97.75 221 ILE A N 1
ATOM 1705 C CA . ILE A 1 221 ? -4.456 -6.861 -14.098 1.00 97.75 221 ILE A CA 1
ATOM 1706 C C . ILE A 1 221 ? -4.354 -7.369 -15.535 1.00 97.75 221 ILE A C 1
ATOM 1708 O O . ILE A 1 221 ? -5.287 -7.183 -16.309 1.00 97.75 221 ILE A O 1
ATOM 1712 N N . ALA A 1 222 ? -3.261 -8.045 -15.900 1.00 98.38 222 ALA A N 1
ATOM 1713 C CA . ALA A 1 222 ? -3.091 -8.586 -17.251 1.00 98.38 222 ALA A CA 1
ATOM 1714 C C . ALA A 1 222 ? -4.224 -9.552 -17.650 1.00 98.38 222 ALA A C 1
ATOM 1716 O O . ALA A 1 222 ? -4.588 -9.622 -18.823 1.00 98.38 222 ALA A O 1
ATOM 1717 N N . SER A 1 223 ? -4.804 -10.261 -16.678 1.00 97.31 223 SER A N 1
ATOM 1718 C CA . SER A 1 223 ? -5.900 -11.209 -16.910 1.00 97.31 223 SER A CA 1
ATOM 1719 C C . SER A 1 223 ? -7.269 -10.528 -17.032 1.00 97.31 223 SER A C 1
ATOM 1721 O O . SER A 1 223 ? -8.096 -10.968 -17.829 1.00 97.31 223 SER A O 1
ATOM 1723 N N . HIS A 1 224 ? -7.521 -9.460 -16.266 1.00 96.12 224 HIS A N 1
ATOM 1724 C CA . HIS A 1 224 ? -8.884 -8.953 -16.042 1.00 96.12 224 HIS A CA 1
ATOM 1725 C C . HIS A 1 224 ? -9.116 -7.484 -16.416 1.00 96.12 224 HIS A C 1
ATOM 1727 O O . HIS A 1 224 ? -10.270 -7.061 -16.481 1.00 96.12 224 HIS A O 1
ATOM 1733 N N . ALA A 1 225 ? -8.066 -6.701 -16.676 1.00 95.81 225 ALA A N 1
ATOM 1734 C CA . ALA A 1 225 ? -8.194 -5.275 -16.966 1.00 95.81 225 ALA A CA 1
ATOM 1735 C C . ALA A 1 225 ? -9.108 -5.011 -18.171 1.00 95.81 225 ALA A C 1
ATOM 1737 O O . ALA A 1 225 ? -9.002 -5.660 -19.221 1.00 95.81 225 ALA A O 1
ATOM 1738 N N . ASN A 1 226 ? -9.998 -4.033 -18.034 1.00 96.31 226 ASN A N 1
ATOM 1739 C CA . ASN A 1 226 ? -10.803 -3.529 -19.146 1.00 96.31 226 ASN A CA 1
ATOM 1740 C C . ASN A 1 226 ? -10.032 -2.444 -19.929 1.00 96.31 226 ASN A C 1
ATOM 1742 O O . ASN A 1 226 ? -8.978 -1.986 -19.501 1.00 96.31 226 ASN A O 1
ATOM 1746 N N . GLU A 1 227 ? -10.545 -2.005 -21.081 1.00 96.50 227 GLU A N 1
ATOM 1747 C CA . GLU A 1 227 ? -9.835 -1.022 -21.922 1.00 96.50 227 GLU A CA 1
ATOM 1748 C C . GLU A 1 227 ? -9.574 0.319 -21.222 1.00 96.50 227 GLU A C 1
ATOM 1750 O O . GLU A 1 227 ? -8.510 0.911 -21.405 1.00 96.50 227 GLU A O 1
ATOM 1755 N N . ARG A 1 228 ? -10.485 0.766 -20.349 1.00 96.94 228 ARG A N 1
ATOM 1756 C CA . ARG A 1 228 ? -10.283 1.980 -19.551 1.00 96.94 228 ARG A CA 1
ATOM 1757 C C . ARG A 1 228 ? -9.130 1.809 -18.561 1.00 96.94 228 ARG A C 1
ATOM 1759 O O . ARG A 1 228 ? -8.334 2.729 -18.398 1.00 96.94 228 ARG A O 1
ATOM 1766 N N . ASP A 1 229 ? -9.006 0.641 -17.937 1.00 97.25 229 ASP A N 1
ATOM 1767 C CA . ASP A 1 229 ? -7.873 0.327 -17.061 1.00 97.25 229 ASP A CA 1
ATOM 1768 C C . ASP A 1 229 ? -6.547 0.403 -17.839 1.00 97.25 229 ASP A C 1
ATOM 1770 O O . ASP A 1 229 ? -5.560 0.962 -17.356 1.00 97.25 229 ASP A O 1
ATOM 1774 N N . LEU A 1 230 ? -6.527 -0.109 -19.076 1.00 97.50 230 LEU A N 1
ATOM 1775 C CA . LEU A 1 230 ? -5.346 -0.068 -19.942 1.00 97.50 230 LEU A CA 1
ATOM 1776 C C . LEU A 1 230 ? -4.988 1.363 -20.376 1.00 97.50 230 LEU A C 1
ATOM 1778 O O . LEU A 1 230 ? -3.808 1.703 -20.457 1.00 97.50 230 LEU A O 1
ATOM 1782 N N . GLU A 1 231 ? -5.974 2.220 -20.643 1.00 97.88 231 GLU A N 1
ATOM 1783 C CA . GLU A 1 231 ? -5.755 3.653 -20.890 1.00 97.88 231 GLU A CA 1
ATOM 1784 C C . GLU A 1 231 ? -5.170 4.368 -19.665 1.00 97.88 231 GLU A C 1
ATOM 1786 O O . GLU A 1 231 ? -4.223 5.148 -19.798 1.00 97.88 231 GLU A O 1
ATOM 1791 N N . GLU A 1 232 ? -5.684 4.077 -18.467 1.00 97.81 232 GLU A N 1
ATOM 1792 C CA . GLU A 1 232 ? -5.157 4.631 -17.216 1.00 97.81 232 GLU A CA 1
ATOM 1793 C C . GLU A 1 232 ? -3.701 4.189 -16.972 1.00 97.81 232 GLU A C 1
ATOM 1795 O O . GLU A 1 232 ? -2.865 5.016 -16.591 1.00 97.81 232 GLU A O 1
ATOM 1800 N N . LEU A 1 233 ? -3.365 2.928 -17.272 1.00 98.38 233 LEU A N 1
ATOM 1801 C CA . LEU A 1 233 ? -1.990 2.426 -17.198 1.00 98.38 233 LEU A CA 1
ATOM 1802 C C . LEU A 1 233 ? -1.057 3.126 -18.196 1.00 98.38 233 LEU A C 1
ATOM 1804 O O . LEU A 1 233 ? 0.046 3.529 -17.819 1.00 98.38 233 LEU A O 1
ATOM 1808 N N . ARG A 1 234 ? -1.495 3.316 -19.450 1.00 98.38 234 ARG A N 1
ATOM 1809 C CA . ARG A 1 234 ? -0.721 4.056 -20.466 1.00 98.38 234 ARG A CA 1
ATOM 1810 C C . ARG A 1 234 ? -0.423 5.478 -20.001 1.00 98.38 234 ARG A C 1
ATOM 1812 O O . ARG A 1 234 ? 0.728 5.901 -20.041 1.00 98.38 234 ARG A O 1
ATOM 1819 N N . ALA A 1 235 ? -1.422 6.178 -19.462 1.00 98.25 235 ALA A N 1
ATOM 1820 C CA . ALA A 1 235 ? -1.240 7.531 -18.943 1.00 98.25 235 ALA A CA 1
ATOM 1821 C C . ALA A 1 235 ? -0.238 7.587 -17.772 1.00 98.25 235 ALA A C 1
ATOM 1823 O O . ALA A 1 235 ? 0.571 8.516 -17.690 1.00 98.25 235 ALA A O 1
ATOM 1824 N N . ALA A 1 236 ? -0.261 6.598 -16.872 1.00 98.12 236 ALA A N 1
ATOM 1825 C CA . ALA A 1 236 ? 0.713 6.502 -15.785 1.00 98.12 236 ALA A CA 1
ATOM 1826 C C . ALA A 1 236 ? 2.140 6.251 -16.308 1.00 98.12 236 ALA A C 1
ATOM 1828 O O . ALA A 1 236 ? 3.088 6.882 -15.830 1.00 98.12 236 ALA A O 1
ATOM 1829 N N . MET A 1 237 ? 2.290 5.382 -17.312 1.00 98.31 237 MET A N 1
ATOM 1830 C CA . MET A 1 237 ? 3.571 5.104 -17.967 1.00 98.31 237 MET A CA 1
ATOM 1831 C C . MET A 1 237 ? 4.120 6.339 -18.696 1.00 98.31 237 MET A C 1
ATOM 1833 O O . MET A 1 237 ? 5.286 6.692 -18.523 1.00 98.31 237 MET A O 1
ATOM 1837 N N . ASP A 1 238 ? 3.283 7.057 -19.446 1.00 98.19 238 ASP A N 1
ATOM 1838 C CA . ASP A 1 238 ? 3.685 8.277 -20.155 1.00 98.19 238 ASP A CA 1
ATOM 1839 C C . ASP A 1 238 ? 4.134 9.376 -19.187 1.00 98.19 238 ASP A C 1
ATOM 1841 O O . ASP A 1 238 ? 5.141 10.048 -19.424 1.00 98.19 238 ASP A O 1
ATOM 1845 N N . ALA A 1 239 ? 3.443 9.521 -18.051 1.00 97.88 239 ALA A N 1
ATOM 1846 C CA . ALA A 1 239 ? 3.859 10.434 -16.994 1.00 97.88 239 ALA A CA 1
ATOM 1847 C C . ALA A 1 239 ? 5.224 10.049 -16.399 1.00 97.88 239 ALA A C 1
ATOM 1849 O O . ALA A 1 239 ? 6.041 10.935 -16.136 1.00 97.88 239 ALA A O 1
ATOM 1850 N N . ASN A 1 240 ? 5.490 8.751 -16.207 1.00 97.56 240 ASN A N 1
ATOM 1851 C CA . ASN A 1 240 ? 6.779 8.266 -15.713 1.00 97.56 240 ASN A CA 1
ATOM 1852 C C . ASN A 1 240 ? 7.909 8.498 -16.727 1.00 97.56 240 ASN A C 1
ATOM 1854 O O . ASN A 1 240 ? 8.962 9.022 -16.358 1.00 97.56 240 ASN A O 1
ATOM 1858 N N . ARG A 1 241 ? 7.658 8.242 -18.015 1.00 97.88 241 ARG A N 1
ATOM 1859 C CA . ARG A 1 241 ? 8.595 8.545 -19.107 1.00 97.88 241 ARG A CA 1
ATOM 1860 C C . ARG A 1 241 ? 8.914 10.036 -19.196 1.00 97.88 241 ARG A C 1
ATOM 1862 O O . ARG A 1 241 ? 10.076 10.417 -19.297 1.00 97.88 241 ARG A O 1
ATOM 1869 N N . ALA A 1 242 ? 7.906 10.898 -19.081 1.00 97.62 242 ALA A N 1
ATOM 1870 C CA . ALA A 1 242 ? 8.084 12.350 -19.118 1.00 97.62 242 ALA A CA 1
ATOM 1871 C C . ALA A 1 242 ? 8.835 12.921 -17.896 1.00 97.62 242 ALA A C 1
ATOM 1873 O O . ALA A 1 242 ? 9.228 14.089 -17.901 1.00 97.62 242 ALA A O 1
ATOM 1874 N N . ALA A 1 243 ? 9.013 12.133 -16.831 1.00 96.38 243 ALA A N 1
ATOM 1875 C CA . ALA A 1 243 ? 9.712 12.549 -15.621 1.00 96.38 243 ALA A CA 1
ATOM 1876 C C . ALA A 1 243 ? 11.226 12.265 -15.645 1.00 96.38 243 ALA A C 1
ATOM 1878 O O . ALA A 1 243 ? 11.941 12.711 -14.740 1.00 96.38 243 ALA A O 1
ATOM 1879 N N . VAL A 1 244 ? 11.719 11.558 -16.669 1.00 93.56 244 VAL A N 1
ATOM 1880 C CA . VAL A 1 244 ? 13.153 11.319 -16.890 1.00 93.56 244 VAL A CA 1
ATOM 1881 C C . VAL A 1 244 ? 13.908 12.653 -16.947 1.00 93.56 244 VAL A C 1
ATOM 1883 O O . VAL A 1 244 ? 13.403 13.665 -17.430 1.00 93.56 244 VAL A O 1
ATOM 1886 N N . GLY A 1 245 ? 15.114 12.679 -16.378 1.00 88.75 245 GLY A N 1
ATOM 1887 C CA . GLY A 1 245 ? 15.910 13.902 -16.219 1.00 88.75 245 GLY A CA 1
ATOM 1888 C C . GLY A 1 245 ? 15.570 14.724 -14.969 1.00 88.75 245 GLY A C 1
ATOM 1889 O O . GLY A 1 245 ? 16.306 15.646 -14.623 1.00 88.75 245 GLY A O 1
ATOM 1890 N N . SER A 1 246 ? 14.511 14.374 -14.228 1.00 91.56 246 SER A N 1
ATOM 1891 C CA . SER A 1 246 ? 14.210 14.962 -12.920 1.00 91.56 246 SER A CA 1
ATOM 1892 C C . SER A 1 246 ? 14.037 13.870 -11.859 1.00 91.56 246 SER A C 1
ATOM 1894 O O . SER A 1 246 ? 12.933 13.348 -11.706 1.00 91.56 246 SER A O 1
ATOM 1896 N N . PRO A 1 247 ? 15.077 13.555 -11.056 1.00 87.62 247 PRO A N 1
ATOM 1897 C CA . PRO A 1 247 ? 15.021 12.465 -10.076 1.00 87.62 247 PRO A CA 1
ATOM 1898 C C . PRO A 1 247 ? 13.827 12.553 -9.123 1.00 87.62 247 PRO A C 1
ATOM 1900 O O . PRO A 1 247 ? 13.165 11.559 -8.845 1.00 87.62 247 PRO A O 1
ATOM 1903 N N . ARG A 1 248 ? 13.494 13.771 -8.680 1.00 87.25 248 ARG A N 1
ATOM 1904 C CA . ARG A 1 248 ? 12.331 14.005 -7.822 1.00 87.25 248 ARG A CA 1
ATOM 1905 C C . ARG A 1 248 ? 11.016 13.681 -8.534 1.00 87.25 248 ARG A C 1
ATOM 1907 O O . ARG A 1 248 ? 10.167 13.022 -7.947 1.00 87.25 248 ARG A O 1
ATOM 1914 N N . ARG A 1 249 ? 10.809 14.176 -9.760 1.00 92.31 249 ARG A N 1
ATOM 1915 C CA . ARG A 1 249 ? 9.564 13.891 -10.496 1.00 92.31 249 ARG A CA 1
ATOM 1916 C C . ARG A 1 249 ? 9.485 12.414 -10.870 1.00 92.31 249 ARG A C 1
ATOM 1918 O O . ARG A 1 249 ? 8.393 11.854 -10.884 1.00 92.31 249 ARG A O 1
ATOM 1925 N N . PHE A 1 250 ? 10.624 11.784 -11.146 1.00 93.81 250 PHE A N 1
ATOM 1926 C CA . PHE A 1 250 ? 10.676 10.358 -11.426 1.00 93.81 250 PHE A CA 1
ATOM 1927 C C . PHE A 1 250 ? 10.251 9.544 -10.203 1.00 93.81 250 PHE A C 1
ATOM 1929 O O . PHE A 1 250 ? 9.358 8.723 -10.334 1.00 93.81 250 PHE A O 1
ATOM 1936 N N . GLU A 1 251 ? 10.771 9.836 -9.005 1.00 89.88 251 GLU A N 1
ATOM 1937 C CA . GLU A 1 251 ? 10.313 9.200 -7.755 1.00 89.88 251 GLU A CA 1
ATOM 1938 C C . GLU A 1 251 ? 8.795 9.375 -7.552 1.00 89.88 251 GLU A C 1
ATOM 1940 O O . GLU A 1 251 ? 8.090 8.424 -7.232 1.00 89.88 251 GLU A O 1
ATOM 1945 N N . GLU A 1 252 ? 8.261 10.579 -7.785 1.00 90.44 252 GLU A N 1
ATOM 1946 C CA . GLU A 1 252 ? 6.822 10.853 -7.651 1.00 90.44 252 GLU A CA 1
ATOM 1947 C C . GLU A 1 252 ? 5.970 10.032 -8.642 1.00 90.44 252 GLU A C 1
ATOM 1949 O O . GLU A 1 252 ? 4.909 9.520 -8.278 1.00 90.44 252 GLU A O 1
ATOM 1954 N N . THR A 1 253 ? 6.431 9.883 -9.885 1.00 95.56 253 THR A N 1
ATOM 1955 C CA . THR A 1 253 ? 5.712 9.140 -10.937 1.00 95.56 253 THR A CA 1
ATOM 1956 C C . THR A 1 253 ? 5.917 7.629 -10.860 1.00 95.56 253 THR A C 1
ATOM 1958 O O . THR A 1 253 ? 4.999 6.890 -11.189 1.00 95.56 253 THR A O 1
ATOM 1961 N N . ASP A 1 254 ? 7.058 7.165 -10.356 1.00 93.81 254 ASP A N 1
ATOM 1962 C CA . ASP A 1 254 ? 7.333 5.766 -10.015 1.00 93.81 254 ASP A CA 1
ATOM 1963 C C . ASP A 1 254 ? 6.330 5.278 -8.958 1.00 93.81 254 ASP A C 1
ATOM 1965 O O . ASP A 1 254 ? 5.635 4.281 -9.149 1.00 93.81 254 ASP A O 1
ATOM 1969 N N . VAL A 1 255 ? 6.126 6.051 -7.888 1.00 91.44 255 VAL A N 1
ATOM 1970 C CA . VAL A 1 255 ? 5.094 5.744 -6.884 1.00 91.44 255 VAL A CA 1
ATOM 1971 C C . VAL A 1 255 ? 3.695 5.751 -7.496 1.00 91.44 255 VAL A C 1
ATOM 1973 O O . VAL A 1 255 ? 2.897 4.853 -7.225 1.00 91.44 255 VAL A O 1
ATOM 1976 N N . ALA A 1 256 ? 3.393 6.743 -8.336 1.00 94.12 256 ALA A N 1
ATOM 1977 C CA . ALA A 1 256 ? 2.096 6.833 -8.997 1.00 94.12 256 ALA A CA 1
ATOM 1978 C C . ALA A 1 256 ? 1.828 5.648 -9.941 1.00 94.12 256 ALA A C 1
ATOM 1980 O O . ALA A 1 256 ? 0.692 5.180 -9.997 1.00 94.12 256 ALA A O 1
ATOM 1981 N N . PHE A 1 257 ? 2.854 5.138 -10.629 1.00 97.56 257 PHE A N 1
ATOM 1982 C CA . PHE A 1 257 ? 2.767 3.969 -11.502 1.00 97.56 257 PHE A CA 1
ATOM 1983 C C . PHE A 1 257 ? 2.381 2.710 -10.716 1.00 97.56 257 PHE A C 1
ATOM 1985 O O . PHE A 1 257 ? 1.389 2.056 -11.035 1.00 97.56 257 PHE A O 1
ATOM 1992 N N . HIS A 1 258 ? 3.083 2.408 -9.622 1.00 97.06 258 HIS A N 1
ATOM 1993 C CA . HIS A 1 258 ? 2.747 1.237 -8.806 1.00 97.06 258 HIS A CA 1
ATOM 1994 C C . HIS A 1 258 ? 1.384 1.370 -8.097 1.00 97.06 258 HIS A C 1
ATOM 1996 O O . HIS A 1 258 ? 0.645 0.390 -7.981 1.00 97.06 258 HIS A O 1
ATOM 2002 N N . LEU A 1 259 ? 1.010 2.580 -7.666 1.00 95.12 259 LEU A N 1
ATOM 2003 C CA . LEU A 1 259 ? -0.323 2.849 -7.122 1.00 95.12 259 LEU A CA 1
ATOM 2004 C C . LEU A 1 259 ? -1.418 2.680 -8.186 1.00 95.12 259 LEU A C 1
ATOM 2006 O O . LEU A 1 259 ? -2.517 2.234 -7.859 1.00 95.12 259 LEU A O 1
ATOM 2010 N N . CYS A 1 260 ? -1.142 3.048 -9.441 1.00 97.31 260 CYS A N 1
ATOM 2011 C CA . CYS A 1 260 ? -2.047 2.803 -10.561 1.00 97.31 260 CYS A CA 1
ATOM 2012 C C . CYS A 1 260 ? -2.321 1.302 -10.684 1.00 97.31 260 CYS A C 1
ATOM 2014 O O . CYS A 1 260 ? -3.478 0.913 -10.572 1.00 97.31 260 CYS A O 1
ATOM 2016 N N . LEU A 1 261 ? -1.286 0.457 -10.739 1.00 97.75 261 LEU A N 1
ATOM 2017 C CA . LEU A 1 261 ? -1.457 -1.002 -10.773 1.00 97.75 261 LEU A CA 1
ATOM 2018 C C . LEU A 1 261 ? -2.340 -1.512 -9.619 1.00 97.75 261 LEU A C 1
ATOM 2020 O O . LEU A 1 261 ? -3.324 -2.211 -9.846 1.00 97.75 261 LEU A O 1
ATOM 2024 N N . ALA A 1 262 ? -2.071 -1.091 -8.380 1.00 95.69 262 ALA A N 1
ATOM 2025 C CA . ALA A 1 262 ? -2.884 -1.502 -7.232 1.00 95.69 262 ALA A CA 1
ATOM 2026 C C . ALA A 1 262 ? -4.376 -1.124 -7.362 1.00 95.69 262 ALA A C 1
ATOM 2028 O O . ALA A 1 262 ? -5.232 -1.847 -6.852 1.00 95.69 262 ALA A O 1
ATOM 2029 N N . LYS A 1 263 ? -4.701 -0.015 -8.043 1.00 95.00 263 LYS A N 1
ATOM 2030 C CA . LYS A 1 263 ? -6.089 0.391 -8.330 1.00 95.00 263 LYS A CA 1
ATOM 2031 C C . LYS A 1 263 ? -6.727 -0.451 -9.429 1.00 95.00 263 LYS A C 1
ATOM 2033 O O . LYS A 1 263 ? -7.885 -0.822 -9.284 1.00 95.00 263 LYS A O 1
ATOM 2038 N N . LEU A 1 264 ? -5.979 -0.755 -10.491 1.00 96.56 264 LEU A N 1
ATOM 2039 C CA . LEU A 1 264 ? -6.484 -1.494 -11.655 1.00 96.56 264 LEU A CA 1
ATOM 2040 C C . LEU A 1 264 ? -6.830 -2.955 -11.342 1.00 96.56 264 LEU A C 1
ATOM 2042 O O . LEU A 1 264 ? -7.560 -3.591 -12.089 1.00 96.56 264 LEU A O 1
ATOM 2046 N N . ALA A 1 265 ? -6.349 -3.485 -10.220 1.00 93.88 265 ALA A N 1
ATOM 2047 C CA . ALA A 1 265 ? -6.766 -4.788 -9.712 1.00 93.88 265 ALA A CA 1
ATOM 2048 C C . ALA A 1 265 ? -8.160 -4.773 -9.037 1.00 93.88 265 ALA A C 1
ATOM 2050 O O . ALA A 1 265 ? -8.579 -5.790 -8.491 1.00 93.88 265 ALA A O 1
ATOM 2051 N N . HIS A 1 266 ? -8.859 -3.626 -9.017 1.00 91.31 266 HIS A N 1
ATOM 2052 C CA . HIS A 1 266 ? -10.238 -3.440 -8.522 1.00 91.31 266 HIS A CA 1
ATOM 2053 C C . HIS A 1 266 ? -10.517 -3.991 -7.117 1.00 91.31 266 HIS A C 1
ATOM 2055 O O . HIS A 1 266 ? -11.658 -4.264 -6.746 1.00 91.31 266 HIS A O 1
ATOM 2061 N N . ASN A 1 267 ? -9.474 -4.095 -6.293 1.00 90.12 267 ASN A N 1
ATOM 2062 C CA . ASN A 1 267 ? -9.570 -4.507 -4.903 1.00 90.12 267 ASN A CA 1
ATOM 2063 C C . ASN A 1 267 ? -9.097 -3.360 -3.997 1.00 90.12 267 ASN A C 1
ATOM 2065 O O . ASN A 1 267 ? -7.891 -3.109 -3.897 1.00 90.12 267 ASN A O 1
ATOM 2069 N N . PRO A 1 268 ? -10.013 -2.671 -3.288 1.00 85.12 268 PRO A N 1
ATOM 2070 C CA . PRO A 1 268 ? -9.658 -1.558 -2.413 1.00 85.12 268 PRO A CA 1
ATOM 2071 C C . PRO A 1 268 ? -8.607 -1.919 -1.361 1.00 85.12 268 PRO A C 1
ATOM 2073 O O . PRO A 1 268 ? -7.813 -1.062 -0.979 1.00 85.12 268 PRO A O 1
ATOM 2076 N N . LEU A 1 269 ? -8.551 -3.181 -0.916 1.00 87.12 269 LEU A N 1
ATOM 2077 C CA . LEU A 1 269 ? -7.549 -3.635 0.044 1.00 87.12 269 LEU A CA 1
ATOM 2078 C C . LEU A 1 269 ? -6.129 -3.549 -0.531 1.00 87.12 269 LEU A C 1
ATOM 2080 O O . LEU A 1 269 ? -5.198 -3.229 0.208 1.00 87.12 269 LEU A O 1
ATOM 2084 N N . PHE A 1 270 ? -5.950 -3.763 -1.838 1.00 91.81 270 PHE A N 1
ATOM 2085 C CA . PHE A 1 270 ? -4.635 -3.678 -2.470 1.00 91.81 270 PHE A CA 1
ATOM 2086 C C . PHE A 1 270 ? -4.081 -2.260 -2.475 1.00 91.81 270 PHE A C 1
ATOM 2088 O O . PHE A 1 270 ? -2.890 -2.078 -2.237 1.00 91.81 270 PHE A O 1
ATOM 2095 N N . ILE A 1 271 ? -4.941 -1.254 -2.641 1.00 90.00 271 ILE A N 1
ATOM 2096 C CA . ILE A 1 271 ? -4.560 0.159 -2.535 1.00 90.00 271 ILE A CA 1
ATOM 2097 C C . ILE A 1 271 ? -4.028 0.451 -1.130 1.00 90.00 271 ILE A C 1
ATOM 2099 O O . ILE A 1 271 ? -2.974 1.066 -0.973 1.00 90.00 271 ILE A O 1
ATOM 2103 N N . VAL A 1 272 ? -4.732 -0.023 -0.097 1.00 86.88 272 VAL A N 1
ATOM 2104 C CA . VAL A 1 272 ? -4.321 0.222 1.289 1.00 86.88 272 VAL A CA 1
ATOM 2105 C C . VAL A 1 272 ? -3.014 -0.511 1.618 1.00 86.88 272 VAL A C 1
ATOM 2107 O O . VAL A 1 272 ? -2.119 0.078 2.226 1.00 86.88 272 VAL A O 1
ATOM 2110 N N . ILE A 1 273 ? -2.870 -1.773 1.196 1.00 90.06 273 ILE A N 1
ATOM 2111 C CA . ILE A 1 273 ? -1.635 -2.547 1.397 1.00 90.06 273 ILE A CA 1
ATOM 2112 C C . ILE A 1 273 ? -0.465 -1.892 0.659 1.00 90.06 273 ILE A C 1
ATOM 2114 O O . ILE A 1 273 ? 0.607 -1.744 1.245 1.00 90.06 273 ILE A O 1
ATOM 2118 N N . HIS A 1 274 ? -0.671 -1.453 -0.585 1.00 89.94 274 HIS A N 1
ATOM 2119 C CA . HIS A 1 274 ? 0.335 -0.737 -1.363 1.00 89.94 274 HIS A CA 1
ATOM 2120 C C . HIS A 1 274 ? 0.807 0.534 -0.642 1.00 89.94 274 HIS A C 1
ATOM 2122 O O . HIS A 1 274 ? 2.010 0.713 -0.445 1.00 89.94 274 HIS A O 1
ATOM 2128 N N . ASP A 1 275 ? -0.124 1.373 -0.174 1.00 86.25 275 ASP A N 1
ATOM 2129 C CA . ASP A 1 275 ? 0.184 2.589 0.591 1.00 86.25 275 ASP A CA 1
ATOM 2130 C C . ASP A 1 275 ? 1.034 2.282 1.839 1.00 86.25 275 ASP A C 1
ATOM 2132 O O . ASP A 1 275 ? 2.006 2.985 2.132 1.00 86.25 275 ASP A O 1
ATOM 2136 N N . ALA A 1 276 ? 0.696 1.216 2.572 1.00 85.88 276 ALA A N 1
ATOM 2137 C CA . ALA A 1 276 ? 1.448 0.807 3.755 1.00 85.88 276 ALA A CA 1
ATOM 2138 C C . ALA A 1 276 ? 2.852 0.289 3.398 1.00 85.88 276 ALA A C 1
ATOM 2140 O O . ALA A 1 276 ? 3.833 0.674 4.038 1.00 85.88 276 ALA A O 1
ATOM 2141 N N . MET A 1 277 ? 2.973 -0.540 2.354 1.00 87.44 277 MET A N 1
ATOM 2142 C CA . MET A 1 277 ? 4.263 -1.025 1.855 1.00 87.44 277 MET A CA 1
ATOM 2143 C C . MET A 1 277 ? 5.164 0.122 1.402 1.00 87.44 277 MET A C 1
ATOM 2145 O O . MET A 1 277 ? 6.354 0.118 1.719 1.00 87.44 277 MET A O 1
ATOM 2149 N N . PHE A 1 278 ? 4.604 1.113 0.707 1.00 83.81 278 PHE A N 1
ATOM 2150 C CA . PHE A 1 278 ? 5.326 2.314 0.308 1.00 83.81 278 PHE A CA 1
ATOM 2151 C C . PHE A 1 278 ? 5.879 3.065 1.523 1.00 83.81 278 PHE A C 1
ATOM 2153 O O . PHE A 1 278 ? 7.066 3.385 1.561 1.00 83.81 278 PHE A O 1
ATOM 2160 N N . ASP A 1 279 ? 5.054 3.281 2.549 1.00 82.06 279 ASP A N 1
ATOM 2161 C CA . ASP A 1 279 ? 5.470 3.987 3.763 1.00 82.06 279 ASP A CA 1
ATOM 2162 C C . ASP A 1 279 ? 6.589 3.267 4.516 1.00 82.06 279 ASP A C 1
ATOM 2164 O O . ASP A 1 279 ? 7.527 3.897 5.014 1.00 82.06 279 ASP A O 1
ATOM 2168 N N . TRP A 1 280 ? 6.510 1.943 4.587 1.00 82.62 280 TRP A N 1
ATOM 2169 C CA . TRP A 1 280 ? 7.500 1.123 5.271 1.00 82.62 280 TRP A CA 1
ATOM 2170 C C . TRP A 1 280 ? 8.814 0.970 4.497 1.00 82.62 280 TRP A C 1
ATOM 2172 O O . TRP A 1 280 ? 9.867 0.821 5.118 1.00 82.62 280 TRP A O 1
ATOM 2182 N N . LEU A 1 281 ? 8.772 1.035 3.163 1.00 82.38 281 LEU A N 1
ATOM 2183 C CA . LEU A 1 281 ? 9.933 0.866 2.281 1.00 82.38 281 LEU A CA 1
ATOM 2184 C C . LEU A 1 281 ? 10.448 2.180 1.677 1.00 82.38 281 LEU A C 1
ATOM 2186 O O . LEU A 1 281 ? 11.336 2.156 0.825 1.00 82.38 281 LEU A O 1
ATOM 2190 N N . TYR A 1 282 ? 9.936 3.328 2.125 1.00 79.19 282 TYR A N 1
ATOM 2191 C CA . TYR A 1 282 ? 10.275 4.640 1.571 1.00 79.19 282 TYR A CA 1
ATOM 2192 C C . TYR A 1 282 ? 11.791 4.888 1.520 1.00 79.19 282 TYR A C 1
ATOM 2194 O O . TYR A 1 282 ? 12.339 5.228 0.473 1.00 79.19 282 TYR A O 1
ATOM 2202 N N . SER A 1 283 ? 12.493 4.629 2.630 1.00 71.88 283 SER A N 1
ATOM 2203 C CA . SER A 1 283 ? 13.942 4.854 2.724 1.00 71.88 283 SER A CA 1
ATOM 2204 C C . SER A 1 283 ? 14.746 4.005 1.739 1.00 71.88 283 SER A C 1
ATOM 2206 O O . SER A 1 283 ? 15.776 4.460 1.252 1.00 71.88 283 SER A O 1
ATOM 2208 N N . GLN A 1 284 ? 14.283 2.797 1.412 1.00 77.12 284 GLN A N 1
ATOM 2209 C CA . GLN A 1 284 ? 14.928 1.941 0.421 1.00 77.12 284 GLN A CA 1
ATOM 2210 C C . GLN A 1 284 ? 14.855 2.566 -0.974 1.00 77.12 284 GLN A C 1
ATOM 2212 O O . GLN A 1 284 ? 15.883 2.643 -1.641 1.00 77.12 284 GLN A O 1
ATOM 2217 N N . ARG A 1 285 ? 13.668 3.013 -1.410 1.00 73.94 285 ARG A N 1
ATOM 2218 C CA . ARG A 1 285 ? 13.482 3.586 -2.755 1.00 73.94 285 ARG A CA 1
ATOM 2219 C C . ARG A 1 285 ? 14.334 4.832 -2.955 1.00 73.94 285 ARG A C 1
ATOM 2221 O O . ARG A 1 285 ? 15.012 4.939 -3.972 1.00 73.94 285 ARG A O 1
ATOM 2228 N N . THR A 1 286 ? 14.348 5.735 -1.972 1.00 75.19 286 THR A N 1
ATOM 2229 C CA . THR A 1 286 ? 15.185 6.942 -2.030 1.00 75.19 286 THR A CA 1
ATOM 2230 C C . THR A 1 286 ? 16.668 6.589 -2.141 1.00 75.19 286 THR A C 1
ATOM 2232 O O . THR A 1 286 ? 17.403 7.259 -2.861 1.00 75.19 286 THR A O 1
ATOM 2235 N N . VAL A 1 287 ? 17.110 5.523 -1.462 1.00 76.81 287 VAL A N 1
ATOM 2236 C CA . VAL A 1 287 ? 18.483 5.031 -1.594 1.00 76.81 287 VAL A CA 1
ATOM 2237 C C . VAL A 1 287 ? 18.726 4.512 -3.005 1.00 76.81 287 VAL A C 1
ATOM 2239 O O . VAL A 1 287 ? 19.639 5.010 -3.643 1.00 76.81 287 VAL A O 1
ATOM 2242 N N . THR A 1 288 ? 17.923 3.578 -3.522 1.00 81.50 288 THR A N 1
ATOM 2243 C CA . THR A 1 288 ? 18.198 2.918 -4.811 1.00 81.50 288 THR A CA 1
ATOM 2244 C C . THR A 1 288 ? 18.028 3.837 -6.020 1.00 81.50 288 THR A C 1
ATOM 2246 O O . THR A 1 288 ? 18.852 3.788 -6.921 1.00 81.50 288 THR A O 1
ATOM 2249 N N . LEU A 1 289 ? 17.016 4.712 -6.052 1.00 80.25 289 LEU A N 1
ATOM 2250 C CA . LEU A 1 289 ? 16.812 5.642 -7.178 1.00 80.25 289 LEU A CA 1
ATOM 2251 C C . LEU A 1 289 ? 17.886 6.736 -7.260 1.00 80.25 289 LEU A C 1
ATOM 2253 O O . LEU A 1 289 ? 18.063 7.346 -8.310 1.00 80.25 289 LEU A O 1
ATOM 2257 N N . GLY A 1 290 ? 18.617 6.979 -6.170 1.00 79.19 290 GLY A N 1
ATOM 2258 C CA . GLY A 1 290 ? 19.750 7.903 -6.156 1.00 79.19 290 GLY A CA 1
ATOM 2259 C C . GLY A 1 290 ? 20.990 7.387 -6.896 1.00 79.19 290 GLY A C 1
ATOM 2260 O O . GLY A 1 290 ? 21.967 8.128 -6.998 1.00 79.19 290 GLY A O 1
ATOM 2261 N N . PHE A 1 291 ? 20.979 6.143 -7.385 1.00 79.94 291 PHE A N 1
ATOM 2262 C CA . PHE A 1 291 ? 22.127 5.521 -8.039 1.00 79.94 291 PHE A CA 1
ATOM 2263 C C . PHE A 1 291 ? 22.133 5.741 -9.552 1.00 79.94 291 PHE A C 1
ATOM 2265 O O . PHE A 1 291 ? 21.070 5.694 -10.183 1.00 79.94 291 PHE A O 1
ATOM 2272 N N . PRO A 1 292 ? 23.326 5.904 -10.157 1.00 81.94 292 PRO A N 1
ATOM 2273 C CA . PRO A 1 292 ? 23.466 5.991 -11.605 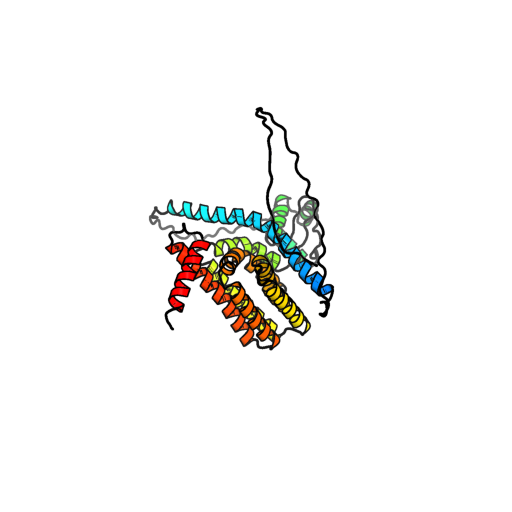1.00 81.94 292 PRO A CA 1
ATOM 2274 C C . PRO A 1 292 ? 22.774 4.827 -12.331 1.00 81.94 292 PRO A C 1
ATOM 2276 O O . PRO A 1 292 ? 22.850 3.673 -11.905 1.00 81.94 292 PRO A O 1
ATOM 2279 N N . GLY A 1 293 ? 22.064 5.148 -13.415 1.00 87.75 293 GLY A N 1
ATOM 2280 C CA . GLY A 1 293 ? 21.366 4.181 -14.270 1.00 87.75 293 GLY A CA 1
ATOM 2281 C C . GLY A 1 293 ? 20.095 3.556 -13.681 1.00 87.75 293 GLY A C 1
ATOM 2282 O O . GLY A 1 293 ? 19.393 2.846 -14.394 1.00 87.75 293 GLY A O 1
ATOM 2283 N N . GLN A 1 294 ? 19.743 3.811 -12.412 1.00 90.25 294 GLN A N 1
ATOM 2284 C CA . GLN A 1 294 ? 18.563 3.172 -11.807 1.00 90.25 294 GLN A CA 1
ATOM 2285 C C . GLN A 1 294 ? 17.238 3.768 -12.266 1.00 90.25 294 GLN A C 1
ATOM 2287 O O . GLN A 1 294 ? 16.240 3.055 -12.313 1.00 90.25 294 GLN A O 1
ATOM 2292 N N . ILE A 1 295 ? 17.226 5.050 -12.632 1.00 92.31 295 ILE A N 1
ATOM 2293 C CA . ILE A 1 295 ? 16.059 5.676 -13.262 1.00 92.31 295 ILE A CA 1
ATOM 2294 C C . ILE A 1 295 ? 15.789 5.023 -14.622 1.00 92.31 295 ILE A C 1
ATOM 2296 O O . ILE A 1 295 ? 14.659 4.620 -14.885 1.00 92.31 295 ILE A O 1
ATOM 2300 N N . ASP A 1 296 ? 16.827 4.846 -15.442 1.00 93.50 296 ASP A N 1
ATOM 2301 C CA . ASP A 1 296 ? 16.699 4.236 -16.769 1.00 93.50 296 ASP A CA 1
ATOM 2302 C C . ASP A 1 296 ? 16.294 2.759 -16.669 1.00 93.50 296 ASP A C 1
ATOM 2304 O O . ASP A 1 296 ? 15.405 2.307 -17.390 1.00 93.50 296 ASP A O 1
ATOM 2308 N N . PHE A 1 297 ? 16.874 2.016 -15.717 1.00 94.81 297 PHE A N 1
ATOM 2309 C CA . PHE A 1 297 ? 16.458 0.642 -15.432 1.00 94.81 297 PHE A CA 1
ATOM 2310 C C . PHE A 1 297 ? 14.983 0.568 -15.019 1.00 94.81 297 PHE A C 1
ATOM 2312 O O . PHE A 1 297 ? 14.238 -0.249 -15.561 1.00 94.81 297 PHE A O 1
ATOM 2319 N N . ALA A 1 298 ? 14.562 1.407 -14.064 1.00 95.25 298 ALA A N 1
ATOM 2320 C CA . ALA A 1 298 ? 13.191 1.416 -13.566 1.00 95.25 298 ALA A CA 1
ATOM 2321 C C . ALA A 1 298 ? 12.200 1.770 -14.680 1.00 95.25 298 ALA A C 1
ATOM 2323 O O . ALA A 1 298 ? 11.178 1.102 -14.811 1.00 95.25 298 ALA A O 1
ATOM 2324 N N . LEU A 1 299 ? 12.529 2.752 -15.525 1.00 97.56 299 LEU A N 1
ATOM 2325 C CA . LEU A 1 299 ? 11.722 3.106 -16.690 1.00 97.56 299 LEU A CA 1
ATOM 2326 C C . LEU A 1 299 ? 11.563 1.913 -17.638 1.00 97.56 299 LEU A C 1
ATOM 2328 O O . LEU A 1 299 ? 10.440 1.522 -17.944 1.00 97.56 299 LEU A O 1
ATOM 2332 N N . ALA A 1 300 ? 12.673 1.292 -18.047 1.00 98.06 300 ALA A N 1
ATOM 2333 C CA . ALA A 1 300 ? 12.642 0.142 -18.946 1.00 98.06 300 ALA A CA 1
ATOM 2334 C C . ALA A 1 300 ? 11.872 -1.044 -18.337 1.00 98.06 300 ALA A C 1
ATOM 2336 O O . ALA A 1 300 ? 11.206 -1.799 -19.045 1.00 98.06 300 ALA A O 1
ATOM 2337 N N . ALA A 1 301 ? 11.953 -1.231 -17.018 1.00 98.19 301 ALA A N 1
ATOM 2338 C CA . ALA A 1 301 ? 11.185 -2.246 -16.310 1.00 98.19 301 ALA A CA 1
ATOM 2339 C C . ALA A 1 301 ? 9.678 -1.934 -16.306 1.00 98.19 301 ALA A C 1
ATOM 2341 O O . ALA A 1 301 ? 8.877 -2.822 -16.599 1.00 98.19 301 ALA A O 1
ATOM 2342 N N . HIS A 1 302 ? 9.285 -0.682 -16.047 1.00 98.56 302 HIS A N 1
ATOM 2343 C CA . HIS A 1 302 ? 7.890 -0.237 -16.132 1.00 98.56 302 HIS A CA 1
ATOM 2344 C C . HIS A 1 302 ? 7.315 -0.404 -17.544 1.00 98.56 302 HIS A C 1
ATOM 2346 O O . HIS A 1 302 ? 6.163 -0.822 -17.683 1.00 98.56 302 HIS A O 1
ATOM 2352 N N . GLU A 1 303 ? 8.115 -0.162 -18.586 1.00 98.62 303 GLU A N 1
ATOM 2353 C CA . GLU A 1 303 ? 7.720 -0.403 -19.978 1.00 98.62 303 GLU A CA 1
ATOM 2354 C C . GLU A 1 303 ? 7.458 -1.890 -20.231 1.00 98.62 303 GLU A C 1
ATOM 2356 O O . GLU A 1 303 ? 6.369 -2.238 -20.683 1.00 98.62 303 GLU A O 1
ATOM 2361 N N . ARG A 1 304 ? 8.369 -2.788 -19.822 1.00 98.81 304 ARG A N 1
ATOM 2362 C CA . ARG A 1 304 ? 8.162 -4.246 -19.949 1.00 98.81 304 ARG A CA 1
ATOM 2363 C C . ARG A 1 304 ? 6.905 -4.735 -19.226 1.00 98.81 304 ARG A C 1
ATOM 2365 O O . ARG A 1 304 ? 6.184 -5.578 -19.759 1.00 98.81 304 ARG A O 1
ATOM 2372 N N . ILE A 1 305 ? 6.640 -4.219 -18.024 1.00 98.81 305 ILE A N 1
ATOM 2373 C CA . ILE A 1 305 ? 5.431 -4.540 -17.248 1.00 98.81 305 ILE A CA 1
ATOM 2374 C C . ILE A 1 305 ? 4.185 -4.061 -17.997 1.00 98.81 305 ILE A C 1
ATOM 2376 O O . ILE A 1 305 ? 3.239 -4.826 -18.180 1.00 98.81 305 ILE A O 1
ATOM 2380 N N . THR A 1 306 ? 4.196 -2.808 -18.456 1.00 98.75 306 THR A N 1
ATOM 2381 C CA . THR A 1 306 ? 3.076 -2.197 -19.178 1.00 98.75 306 THR A CA 1
ATOM 2382 C C . THR A 1 306 ? 2.775 -2.960 -20.461 1.00 98.75 306 THR A C 1
ATOM 2384 O O . THR A 1 306 ? 1.633 -3.339 -20.691 1.00 98.75 306 THR A O 1
ATOM 2387 N N . GLU A 1 307 ? 3.791 -3.259 -21.267 1.00 98.69 307 GLU A N 1
ATOM 2388 C CA . GLU A 1 307 ? 3.647 -4.048 -22.491 1.00 98.69 307 GLU A CA 1
ATOM 2389 C C . GLU A 1 307 ? 3.052 -5.432 -22.233 1.00 98.69 307 GLU A C 1
ATOM 2391 O O . GLU A 1 307 ? 2.216 -5.892 -23.006 1.00 98.69 307 GLU A O 1
ATOM 2396 N N . ALA A 1 308 ? 3.474 -6.108 -21.163 1.00 98.81 308 ALA A N 1
ATOM 2397 C CA . ALA A 1 308 ? 2.952 -7.424 -20.819 1.00 98.81 308 ALA A CA 1
ATOM 2398 C C . ALA A 1 308 ? 1.471 -7.372 -20.414 1.00 98.81 308 ALA A C 1
ATOM 2400 O O . ALA A 1 308 ? 0.685 -8.213 -20.846 1.00 98.81 308 ALA A O 1
ATOM 2401 N N . ILE A 1 309 ? 1.079 -6.349 -19.647 1.00 98.69 309 ILE A N 1
ATOM 2402 C CA . ILE A 1 309 ? -0.319 -6.117 -19.266 1.00 98.69 309 ILE A CA 1
ATOM 2403 C C . ILE A 1 309 ? -1.168 -5.768 -20.496 1.00 98.69 309 ILE A C 1
ATOM 2405 O O . ILE A 1 309 ? -2.238 -6.341 -20.680 1.00 98.69 309 ILE A O 1
ATOM 2409 N N . LEU A 1 310 ? -0.683 -4.878 -21.368 1.00 98.12 310 LEU A N 1
ATOM 2410 C CA . LEU A 1 310 ? -1.372 -4.502 -22.608 1.00 98.12 310 LEU A CA 1
ATOM 2411 C C . LEU A 1 310 ? -1.535 -5.687 -23.569 1.00 98.12 310 LEU A C 1
ATOM 2413 O O . LEU A 1 310 ? -2.544 -5.780 -24.262 1.00 98.12 310 LEU A O 1
ATOM 2417 N N . ALA A 1 311 ? -0.564 -6.602 -23.591 1.00 98.25 311 ALA A N 1
ATOM 2418 C CA . ALA A 1 311 ? -0.629 -7.843 -24.358 1.00 98.25 311 ALA A CA 1
ATOM 2419 C C . ALA A 1 311 ? -1.525 -8.919 -23.714 1.00 98.25 311 ALA A C 1
ATOM 2421 O O . ALA A 1 311 ? -1.674 -9.993 -24.292 1.00 98.25 311 ALA A O 1
ATOM 2422 N N . ARG A 1 312 ? -2.106 -8.648 -22.533 1.00 98.31 312 ARG A N 1
ATOM 2423 C CA . ARG A 1 312 ? -2.885 -9.605 -21.730 1.00 98.31 312 ARG A CA 1
ATOM 2424 C C . ARG A 1 312 ? -2.123 -10.909 -21.459 1.00 98.31 312 ARG A C 1
ATOM 2426 O O . ARG A 1 312 ? -2.701 -11.992 -21.477 1.00 98.31 312 ARG A O 1
ATOM 2433 N N . ASP A 1 313 ? -0.817 -10.798 -21.206 1.00 98.75 313 ASP A N 1
ATOM 2434 C CA . ASP A 1 313 ? 0.060 -11.924 -20.874 1.00 98.75 313 ASP A CA 1
ATOM 2435 C C . ASP A 1 313 ? 0.361 -11.924 -19.362 1.00 98.75 313 ASP A C 1
ATOM 2437 O O . ASP A 1 313 ? 1.285 -11.233 -18.908 1.00 98.75 313 ASP A O 1
ATOM 2441 N N . PRO A 1 314 ? -0.416 -12.672 -18.553 1.00 98.62 314 PRO A N 1
ATOM 2442 C CA . PRO A 1 314 ? -0.261 -12.682 -17.102 1.00 98.62 314 PRO A CA 1
ATOM 2443 C C . PRO A 1 314 ? 1.089 -13.222 -16.641 1.00 98.62 314 PRO A C 1
ATOM 2445 O O . PRO A 1 314 ? 1.660 -12.703 -15.680 1.00 98.62 314 PRO A O 1
ATOM 2448 N N . ASP A 1 315 ? 1.632 -14.228 -17.326 1.00 98.69 315 ASP A N 1
ATOM 2449 C CA . ASP A 1 315 ? 2.907 -14.824 -16.943 1.00 98.69 315 ASP A CA 1
ATOM 2450 C C . ASP A 1 315 ? 4.072 -13.871 -17.245 1.00 98.69 315 ASP A C 1
ATOM 2452 O O . ASP A 1 315 ? 4.997 -13.739 -16.438 1.00 98.69 315 ASP A O 1
ATOM 2456 N N . ARG A 1 316 ? 4.037 -13.168 -18.385 1.00 98.69 316 ARG A N 1
ATOM 2457 C CA . ARG A 1 316 ? 5.029 -12.133 -18.714 1.00 98.69 316 ARG A CA 1
ATOM 2458 C C . ARG A 1 316 ? 4.919 -10.936 -17.772 1.00 98.69 316 ARG A C 1
ATOM 2460 O O . ARG A 1 316 ? 5.958 -10.427 -17.356 1.00 98.69 316 ARG A O 1
ATOM 2467 N N . ALA A 1 317 ? 3.708 -10.520 -17.398 1.00 98.75 317 ALA A N 1
ATOM 2468 C CA . ALA A 1 317 ? 3.497 -9.405 -16.475 1.00 98.75 317 ALA A CA 1
ATOM 2469 C C . ALA A 1 317 ? 4.044 -9.719 -15.075 1.00 98.75 317 ALA A C 1
ATOM 2471 O O . ALA A 1 317 ? 4.760 -8.902 -14.490 1.00 98.75 317 ALA A O 1
ATOM 2472 N N . GLU A 1 318 ? 3.779 -10.927 -14.569 1.00 98.75 318 GLU A N 1
ATOM 2473 C CA . GLU A 1 318 ? 4.313 -11.385 -13.286 1.00 98.75 318 GLU A CA 1
ATOM 2474 C C . GLU A 1 318 ? 5.848 -11.417 -13.295 1.00 98.75 318 GLU A C 1
ATOM 2476 O O . GLU A 1 318 ? 6.484 -10.875 -12.387 1.00 98.75 318 GLU A O 1
ATOM 2481 N N . ARG A 1 319 ? 6.453 -12.025 -14.327 1.00 98.75 319 ARG A N 1
ATOM 2482 C CA . ARG A 1 319 ? 7.918 -12.107 -14.455 1.00 98.75 319 ARG A CA 1
ATOM 2483 C C . ARG A 1 319 ? 8.560 -10.723 -14.520 1.00 98.75 319 ARG A C 1
ATOM 2485 O O . ARG A 1 319 ? 9.482 -10.459 -13.755 1.00 98.75 319 ARG A O 1
ATOM 2492 N N . ALA A 1 320 ? 8.036 -9.828 -15.359 1.00 98.69 320 ALA A N 1
ATOM 2493 C CA . ALA A 1 320 ? 8.575 -8.477 -15.509 1.00 98.69 320 ALA A CA 1
ATOM 2494 C C . ALA A 1 320 ? 8.524 -7.680 -14.191 1.00 98.69 320 ALA A C 1
ATOM 2496 O O . ALA A 1 320 ? 9.491 -7.007 -13.832 1.00 98.69 320 ALA A O 1
ATOM 2497 N N . MET A 1 321 ? 7.427 -7.793 -13.430 1.00 98.56 321 MET A N 1
ATOM 2498 C CA . MET A 1 321 ? 7.305 -7.146 -12.119 1.00 98.56 321 MET A CA 1
ATOM 2499 C C . MET A 1 321 ? 8.249 -7.760 -11.078 1.00 98.56 321 MET A C 1
ATOM 2501 O O . MET A 1 321 ? 8.848 -7.044 -10.271 1.00 98.56 321 MET A O 1
ATOM 2505 N N . ARG A 1 322 ? 8.409 -9.086 -11.092 1.00 98.38 322 ARG A N 1
ATOM 2506 C CA . ARG A 1 322 ? 9.338 -9.786 -10.203 1.00 98.38 322 ARG A CA 1
ATOM 2507 C C . ARG A 1 322 ? 10.776 -9.325 -10.430 1.00 98.38 322 ARG A C 1
ATOM 2509 O O . ARG A 1 322 ? 11.426 -8.916 -9.472 1.00 98.38 322 ARG A O 1
ATOM 2516 N N . GLU A 1 323 ? 11.230 -9.320 -11.681 1.00 97.88 323 GLU A N 1
ATOM 2517 C CA . GLU A 1 323 ? 12.572 -8.871 -12.071 1.00 97.88 323 GLU A CA 1
ATOM 2518 C C . GLU A 1 323 ? 12.837 -7.419 -11.647 1.00 97.88 323 GLU A C 1
ATOM 2520 O O . GLU A 1 323 ? 13.883 -7.124 -11.065 1.00 97.88 323 GLU A O 1
ATOM 2525 N N . HIS A 1 324 ? 11.869 -6.522 -11.871 1.00 97.19 324 HIS A N 1
ATOM 2526 C CA . HIS A 1 324 ? 11.938 -5.116 -11.453 1.00 97.19 324 HIS A CA 1
ATOM 2527 C C . HIS A 1 324 ? 12.218 -4.965 -9.953 1.00 97.19 324 HIS A C 1
ATOM 2529 O O . HIS A 1 324 ? 13.164 -4.292 -9.531 1.00 97.19 324 HIS A O 1
ATOM 2535 N N . LEU A 1 325 ? 11.405 -5.625 -9.127 1.00 95.00 325 LEU A N 1
ATOM 2536 C CA . LEU A 1 325 ? 11.488 -5.491 -7.676 1.00 95.00 325 LEU A CA 1
ATOM 2537 C C . LEU A 1 325 ? 12.700 -6.228 -7.097 1.00 95.00 325 LEU A C 1
ATOM 2539 O O . LEU A 1 325 ? 13.334 -5.729 -6.165 1.00 95.00 325 LEU A O 1
ATOM 2543 N N . GLU A 1 326 ? 13.047 -7.396 -7.638 1.00 94.50 326 GLU A N 1
ATOM 2544 C CA . GLU A 1 326 ? 14.223 -8.159 -7.217 1.00 94.50 326 GLU A CA 1
ATOM 2545 C C . GLU A 1 326 ? 15.524 -7.418 -7.523 1.00 94.50 326 GLU A C 1
ATOM 2547 O O . GLU A 1 326 ? 16.400 -7.379 -6.655 1.00 94.50 326 GLU A O 1
ATOM 2552 N N . HIS A 1 327 ? 15.630 -6.748 -8.675 1.00 92.81 327 HIS A N 1
ATOM 2553 C CA . HIS A 1 327 ? 16.771 -5.885 -8.988 1.00 92.81 327 HIS A CA 1
ATOM 2554 C C . HIS A 1 327 ? 16.946 -4.776 -7.944 1.00 92.81 327 HIS A C 1
ATOM 2556 O O . HIS A 1 327 ? 18.018 -4.641 -7.348 1.00 92.81 327 HIS A O 1
ATOM 2562 N N . GLY A 1 328 ? 15.871 -4.044 -7.632 1.00 88.12 328 GLY A N 1
ATOM 2563 C CA . GLY A 1 328 ? 15.898 -3.004 -6.601 1.00 88.12 328 GLY A CA 1
ATOM 2564 C C . GLY A 1 328 ? 16.279 -3.542 -5.214 1.00 88.12 328 GLY A C 1
ATOM 2565 O O . GLY A 1 328 ? 17.016 -2.892 -4.469 1.00 88.12 328 GLY A O 1
ATOM 2566 N N . HIS A 1 329 ? 15.826 -4.750 -4.861 1.00 89.06 329 HIS A N 1
ATOM 2567 C CA . HIS A 1 329 ? 16.214 -5.412 -3.613 1.00 89.06 329 HIS A CA 1
ATOM 2568 C C . HIS A 1 329 ? 17.694 -5.793 -3.592 1.00 89.06 329 HIS A C 1
ATOM 2570 O O . HIS A 1 329 ? 18.377 -5.515 -2.604 1.00 89.06 329 HIS A O 1
ATOM 2576 N N . MET A 1 330 ? 18.200 -6.424 -4.653 1.00 89.62 330 MET A N 1
ATOM 2577 C CA . MET A 1 330 ? 19.602 -6.836 -4.744 1.00 89.62 330 MET A CA 1
ATOM 2578 C C . MET A 1 330 ? 20.540 -5.635 -4.654 1.00 89.62 330 MET A C 1
ATOM 2580 O O . MET A 1 330 ? 21.477 -5.667 -3.853 1.00 89.62 330 MET A O 1
ATOM 2584 N N . LEU A 1 331 ? 20.232 -4.561 -5.386 1.00 89.38 331 LEU A N 1
ATOM 2585 C CA . LEU A 1 331 ? 20.993 -3.320 -5.334 1.00 89.38 331 LEU A CA 1
ATOM 2586 C C . LEU A 1 331 ? 20.993 -2.721 -3.925 1.00 89.38 331 LEU A C 1
ATOM 2588 O O . LEU A 1 331 ? 22.050 -2.429 -3.380 1.00 89.38 331 LEU A O 1
ATOM 2592 N N . TYR A 1 332 ? 19.830 -2.589 -3.284 1.00 88.88 332 TYR A N 1
ATOM 2593 C CA . TYR A 1 332 ? 19.770 -2.059 -1.921 1.00 88.88 332 TYR A CA 1
ATOM 2594 C C . TYR A 1 332 ? 20.706 -2.813 -0.962 1.00 88.88 332 TYR A C 1
ATOM 2596 O O . TYR A 1 332 ? 21.441 -2.205 -0.185 1.00 88.88 332 TYR A O 1
ATOM 2604 N N . TRP A 1 333 ? 20.714 -4.147 -1.019 1.00 89.38 333 TRP A N 1
ATOM 2605 C CA . TRP A 1 333 ? 21.547 -4.945 -0.122 1.00 89.38 333 TRP A CA 1
ATOM 2606 C C . TRP A 1 333 ? 23.031 -4.947 -0.481 1.00 89.38 333 TRP A C 1
ATOM 2608 O O . TRP A 1 333 ? 23.838 -5.095 0.439 1.00 89.38 333 TRP A O 1
ATOM 2618 N N . SER A 1 334 ? 23.409 -4.777 -1.752 1.00 87.31 334 SER A N 1
ATOM 2619 C CA . SER A 1 334 ? 24.823 -4.610 -2.113 1.00 87.31 334 SER A CA 1
ATOM 2620 C C . SER A 1 334 ? 25.378 -3.314 -1.519 1.00 87.31 334 SER A C 1
ATOM 2622 O O . SER A 1 334 ? 26.413 -3.345 -0.853 1.00 87.31 334 SER A O 1
ATOM 2624 N N . ILE A 1 335 ? 24.610 -2.226 -1.617 1.00 84.25 335 ILE A N 1
ATOM 2625 C CA . ILE A 1 335 ? 24.938 -0.914 -1.046 1.00 84.25 335 ILE A CA 1
ATOM 2626 C C . ILE A 1 335 ? 25.091 -1.002 0.470 1.00 84.25 335 ILE A C 1
ATOM 2628 O O . ILE A 1 335 ? 26.084 -0.544 1.033 1.00 84.25 335 ILE A O 1
ATOM 2632 N N . MET A 1 336 ? 24.112 -1.608 1.149 1.00 82.75 336 MET A N 1
ATOM 2633 C CA . MET A 1 336 ? 24.150 -1.743 2.606 1.00 82.75 336 MET A CA 1
ATOM 2634 C C . MET A 1 336 ? 25.341 -2.590 3.068 1.00 82.75 336 MET A C 1
ATOM 2636 O O . MET A 1 336 ? 25.971 -2.252 4.068 1.00 82.75 336 MET A O 1
ATOM 2640 N N . LYS A 1 337 ? 25.680 -3.657 2.330 1.00 84.25 337 LYS A N 1
ATOM 2641 C CA . LYS A 1 337 ? 26.852 -4.493 2.619 1.00 84.25 337 LYS A CA 1
ATOM 2642 C C . LY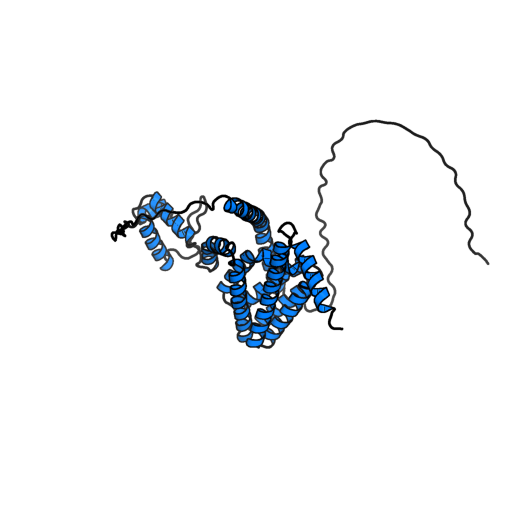S A 1 337 ? 28.152 -3.700 2.475 1.00 84.25 337 LYS A C 1
ATOM 2644 O O . LYS A 1 337 ? 29.023 -3.809 3.329 1.00 84.25 337 LYS A O 1
ATOM 2649 N N . GLN A 1 338 ? 28.290 -2.886 1.433 1.00 78.81 338 GLN A N 1
ATOM 2650 C CA . GLN A 1 338 ? 29.483 -2.054 1.248 1.00 78.81 338 GLN A CA 1
ATOM 2651 C C . GLN A 1 338 ? 29.582 -0.935 2.284 1.00 78.81 338 GLN A C 1
ATOM 2653 O O . GLN A 1 338 ? 30.674 -0.669 2.774 1.00 78.81 338 GLN A O 1
ATOM 2658 N N . ALA A 1 339 ? 28.461 -0.337 2.692 1.00 76.81 339 ALA A N 1
ATOM 2659 C CA . ALA A 1 339 ? 28.443 0.646 3.776 1.00 76.81 339 ALA A CA 1
ATOM 2660 C C . ALA A 1 339 ? 28.902 0.040 5.112 1.00 76.81 339 ALA A C 1
ATOM 2662 O O . ALA A 1 339 ? 29.605 0.686 5.890 1.00 76.81 339 ALA A O 1
ATOM 2663 N N . GLU A 1 340 ? 28.525 -1.214 5.370 1.00 78.19 340 GLU A N 1
ATOM 2664 C CA . GLU A 1 340 ? 28.987 -1.969 6.534 1.00 78.19 340 GLU A CA 1
ATOM 2665 C C . GLU A 1 340 ? 30.489 -2.282 6.455 1.00 78.19 340 GLU A C 1
ATOM 2667 O O . GLU A 1 340 ? 31.208 -2.043 7.424 1.00 78.19 340 GLU A O 1
ATOM 2672 N N . LEU A 1 341 ? 30.978 -2.733 5.293 1.00 76.12 341 LEU A N 1
ATOM 2673 C CA . LEU A 1 341 ? 32.405 -2.994 5.058 1.00 76.12 341 LEU A CA 1
ATOM 2674 C C . LEU A 1 341 ? 33.265 -1.724 5.169 1.00 76.12 341 LEU A C 1
ATOM 2676 O O . LEU A 1 341 ? 34.380 -1.786 5.677 1.00 76.12 341 LEU A O 1
ATOM 2680 N N . ALA A 1 342 ? 32.731 -0.567 4.774 1.00 73.44 342 ALA A N 1
ATOM 2681 C CA . ALA A 1 342 ? 33.376 0.741 4.901 1.00 73.44 342 ALA A CA 1
ATOM 2682 C C . ALA A 1 342 ? 33.327 1.324 6.335 1.00 73.44 342 ALA A C 1
ATOM 2684 O O . ALA A 1 342 ? 33.540 2.520 6.541 1.00 73.44 342 ALA A O 1
ATOM 2685 N N . GLY A 1 343 ? 33.023 0.499 7.344 1.00 63.12 343 GLY A N 1
ATOM 2686 C CA . GLY A 1 343 ? 33.105 0.871 8.756 1.00 63.12 343 GLY A CA 1
ATOM 2687 C C . GLY A 1 343 ? 31.951 1.735 9.266 1.00 63.12 343 GLY A C 1
ATOM 2688 O O . GLY A 1 343 ? 32.098 2.382 10.298 1.00 63.12 343 GLY A O 1
ATOM 2689 N N . GLY A 1 344 ? 30.812 1.797 8.564 1.00 56.16 344 GLY A N 1
ATOM 2690 C CA . GLY A 1 344 ? 29.611 2.524 9.008 1.00 56.16 344 GLY A CA 1
ATOM 2691 C C . GLY A 1 344 ? 29.736 4.055 9.076 1.00 56.16 344 GLY A C 1
ATOM 2692 O O . GLY A 1 344 ? 28.748 4.724 9.381 1.00 56.16 344 GLY A O 1
ATOM 2693 N N . HIS A 1 345 ? 30.919 4.605 8.785 1.00 43.19 345 HIS A N 1
ATOM 2694 C CA . HIS A 1 345 ? 31.192 6.042 8.692 1.00 43.19 345 HIS A CA 1
ATOM 2695 C C . HIS A 1 345 ? 31.015 6.589 7.274 1.00 43.19 345 HIS A C 1
ATOM 2697 O O . HIS A 1 345 ? 30.741 7.777 7.119 1.00 43.19 345 HIS A O 1
ATOM 2703 N N . ALA A 1 346 ? 31.125 5.731 6.255 1.00 48.62 346 ALA A N 1
ATOM 2704 C CA . ALA A 1 346 ? 30.768 6.090 4.893 1.00 48.62 346 ALA A CA 1
ATOM 2705 C C . ALA A 1 346 ? 29.258 6.338 4.822 1.00 48.62 346 ALA A C 1
ATOM 2707 O O . ALA A 1 346 ? 28.441 5.484 5.185 1.00 48.62 346 ALA A O 1
ATOM 2708 N N . SER A 1 347 ? 28.873 7.515 4.343 1.00 53.88 347 SER A N 1
ATOM 2709 C CA . SER A 1 347 ? 27.489 7.790 3.991 1.00 53.88 347 SER A CA 1
ATOM 2710 C C . SER A 1 347 ? 26.998 6.731 2.997 1.00 53.88 347 SER A C 1
ATOM 2712 O O . SER A 1 347 ? 27.766 6.205 2.191 1.00 53.88 347 SER A O 1
ATOM 2714 N N . VAL A 1 348 ? 25.696 6.430 3.005 1.00 51.22 348 VAL A N 1
ATOM 2715 C CA . VAL A 1 348 ? 25.081 5.498 2.035 1.00 51.22 348 VAL A CA 1
ATOM 2716 C C . VAL A 1 348 ? 25.460 5.864 0.589 1.00 51.22 348 VAL A C 1
ATOM 2718 O O . VAL A 1 348 ? 25.596 4.985 -0.251 1.00 51.22 348 VAL A O 1
ATOM 2721 N N . ARG A 1 349 ? 25.711 7.154 0.330 1.00 50.53 349 ARG A N 1
ATOM 2722 C CA . ARG A 1 349 ? 26.175 7.719 -0.942 1.00 50.53 349 ARG A CA 1
ATOM 2723 C C . ARG A 1 349 ? 27.675 7.512 -1.230 1.00 50.53 349 ARG A C 1
ATOM 2725 O O . ARG A 1 349 ? 28.060 7.486 -2.388 1.00 50.53 349 ARG A O 1
ATOM 2732 N N . GLU A 1 350 ? 28.534 7.362 -0.231 1.00 53.47 350 GLU A N 1
ATOM 2733 C CA . GLU A 1 350 ? 29.947 6.997 -0.437 1.00 53.47 350 GLU A CA 1
ATOM 2734 C C . GLU A 1 350 ? 30.091 5.494 -0.673 1.00 53.47 350 GLU A C 1
ATOM 2736 O O . GLU A 1 350 ? 30.751 5.083 -1.625 1.00 53.47 350 GLU A O 1
ATOM 2741 N N . ALA A 1 351 ? 29.378 4.680 0.113 1.00 55.00 351 ALA A N 1
ATOM 2742 C CA . ALA A 1 351 ? 29.271 3.240 -0.116 1.00 55.00 351 ALA A CA 1
ATOM 2743 C C . ALA A 1 351 ? 28.706 2.919 -1.510 1.00 55.00 351 ALA A C 1
ATOM 2745 O O . ALA A 1 351 ? 29.167 2.001 -2.183 1.00 55.00 351 ALA A O 1
ATOM 2746 N N . ALA A 1 352 ? 27.752 3.734 -1.966 1.00 51.94 352 ALA A N 1
ATOM 2747 C CA . ALA A 1 352 ? 27.178 3.686 -3.303 1.00 51.94 352 ALA A CA 1
ATOM 2748 C C . ALA A 1 352 ? 28.195 3.835 -4.441 1.00 51.94 352 ALA A C 1
ATOM 2750 O O . ALA A 1 352 ? 28.160 3.114 -5.441 1.00 51.94 352 ALA A O 1
ATOM 2751 N N . ASN A 1 353 ? 29.076 4.824 -4.303 1.00 53.91 353 ASN A N 1
ATOM 2752 C CA . ASN A 1 353 ? 30.051 5.170 -5.327 1.00 53.91 353 ASN A CA 1
ATOM 2753 C C . ASN A 1 353 ? 31.125 4.083 -5.435 1.00 53.91 353 ASN A C 1
ATOM 2755 O O . ASN A 1 353 ? 31.501 3.715 -6.545 1.00 53.91 353 ASN A O 1
ATOM 2759 N N . LEU A 1 354 ? 31.534 3.508 -4.299 1.00 57.41 354 LEU A N 1
ATOM 2760 C CA . LEU A 1 354 ? 32.404 2.327 -4.241 1.00 57.41 354 LEU A CA 1
ATOM 2761 C C . LEU A 1 354 ? 31.758 1.120 -4.942 1.00 57.41 354 LEU A C 1
ATOM 2763 O O . LEU A 1 354 ? 32.412 0.458 -5.742 1.00 57.41 354 LEU A O 1
ATOM 2767 N N . ALA A 1 355 ? 30.455 0.895 -4.729 1.00 50.66 355 ALA A N 1
ATOM 2768 C CA . ALA A 1 355 ? 29.688 -0.153 -5.411 1.00 50.66 355 ALA A CA 1
ATOM 2769 C C . ALA A 1 355 ? 29.748 -0.070 -6.929 1.00 50.66 355 ALA A C 1
ATOM 2771 O O . ALA A 1 355 ? 29.922 -1.068 -7.626 1.00 50.66 355 ALA A O 1
ATOM 2772 N N . THR A 1 356 ? 29.536 1.148 -7.416 1.00 53.00 356 THR A N 1
ATOM 2773 C CA . THR A 1 356 ? 29.409 1.441 -8.837 1.00 53.00 356 THR A CA 1
ATOM 2774 C C . THR A 1 356 ? 30.774 1.342 -9.512 1.00 53.00 356 THR A C 1
ATOM 2776 O O . THR A 1 356 ? 30.868 0.770 -10.593 1.00 53.00 356 THR A O 1
ATOM 2779 N N . ALA A 1 357 ? 31.836 1.817 -8.849 1.00 54.28 357 ALA A N 1
ATOM 2780 C CA . ALA A 1 357 ? 33.212 1.670 -9.317 1.00 54.28 357 ALA A CA 1
ATOM 2781 C C . ALA A 1 357 ? 33.618 0.190 -9.440 1.00 54.28 357 ALA A C 1
ATOM 2783 O O . ALA A 1 357 ? 34.051 -0.230 -10.508 1.00 54.28 357 ALA A O 1
ATOM 2784 N N . GLU A 1 358 ? 33.365 -0.629 -8.412 1.00 54.00 358 GLU A N 1
ATOM 2785 C CA . GLU A 1 358 ? 33.673 -2.068 -8.451 1.00 54.00 358 GLU A CA 1
ATOM 2786 C C . GLU A 1 358 ? 32.880 -2.827 -9.532 1.00 54.00 358 GLU A C 1
ATOM 2788 O O . GLU A 1 358 ? 33.383 -3.787 -10.116 1.00 54.00 358 GLU A O 1
ATOM 2793 N N . ALA A 1 359 ? 31.625 -2.441 -9.790 1.00 45.47 359 ALA A N 1
ATOM 2794 C CA . ALA A 1 359 ? 30.793 -3.071 -10.818 1.00 45.47 359 ALA A CA 1
ATOM 2795 C C . ALA A 1 359 ? 31.248 -2.705 -12.242 1.00 45.47 359 ALA A C 1
ATOM 2797 O O . ALA A 1 359 ? 31.256 -3.569 -13.118 1.00 45.47 359 ALA A O 1
ATOM 2798 N N . LEU A 1 360 ? 31.663 -1.454 -12.462 1.00 45.66 360 LEU A N 1
ATOM 2799 C CA . LEU A 1 360 ? 32.231 -0.995 -13.734 1.00 45.66 360 LEU A CA 1
ATOM 2800 C C . LEU A 1 360 ? 33.593 -1.644 -14.014 1.00 45.66 360 LEU A C 1
ATOM 2802 O O . LEU A 1 360 ? 33.848 -2.054 -15.143 1.00 45.66 360 LEU A O 1
ATOM 2806 N N . GLU A 1 361 ? 34.432 -1.819 -12.990 1.00 49.16 361 GLU A N 1
ATOM 2807 C CA . GLU A 1 361 ? 35.723 -2.509 -13.117 1.00 49.16 361 GLU A CA 1
ATOM 2808 C C . GLU A 1 361 ? 35.566 -3.998 -13.461 1.00 49.16 361 GLU A C 1
ATOM 2810 O O . GLU A 1 361 ? 36.346 -4.532 -14.246 1.00 49.16 361 GLU A O 1
ATOM 2815 N N . ARG A 1 362 ? 34.531 -4.674 -12.941 1.00 49.94 362 ARG A N 1
ATOM 2816 C CA . ARG A 1 362 ? 34.239 -6.077 -13.296 1.00 49.94 362 ARG A CA 1
ATOM 2817 C C . ARG A 1 362 ? 33.579 -6.235 -14.668 1.00 49.94 362 ARG A C 1
ATOM 2819 O O . ARG A 1 362 ? 33.739 -7.283 -15.279 1.00 49.94 362 ARG A O 1
ATOM 2826 N N . GLY A 1 363 ? 32.850 -5.226 -15.147 1.00 40.56 363 GLY A N 1
ATOM 2827 C CA . GLY A 1 363 ? 32.212 -5.231 -16.470 1.00 40.56 363 GLY A CA 1
ATOM 2828 C C . GLY A 1 363 ? 33.135 -4.827 -17.627 1.00 40.56 363 GLY A C 1
ATOM 2829 O O . GLY A 1 363 ? 32.825 -5.124 -18.773 1.00 40.56 363 GLY A O 1
ATOM 2830 N N . GLY A 1 364 ? 34.267 -4.170 -17.348 1.00 40.06 364 GLY A N 1
ATOM 2831 C CA . GLY A 1 364 ? 35.248 -3.740 -18.356 1.00 40.06 364 GLY A CA 1
ATOM 2832 C C . GLY A 1 364 ? 36.345 -4.761 -18.687 1.00 40.06 364 GLY A C 1
ATOM 2833 O O . GLY A 1 364 ? 37.276 -4.418 -19.409 1.00 40.06 364 GLY A O 1
ATOM 2834 N N . GLY A 1 365 ? 36.274 -5.977 -18.132 1.00 36.06 365 GLY A N 1
ATOM 2835 C CA . GLY A 1 365 ? 37.284 -7.032 -18.302 1.00 36.06 365 GLY A CA 1
ATOM 2836 C C . GLY A 1 365 ? 36.981 -8.077 -19.382 1.00 36.06 365 GLY A C 1
ATOM 2837 O O . GLY A 1 365 ? 37.825 -8.932 -19.631 1.00 36.06 365 GLY A O 1
ATOM 2838 N N . GLU A 1 366 ? 35.811 -8.022 -20.021 1.00 37.31 366 GLU A N 1
ATOM 2839 C CA . GLU A 1 366 ? 35.474 -8.845 -21.189 1.00 37.31 366 GLU A CA 1
ATOM 2840 C C . GLU A 1 366 ? 35.335 -7.930 -22.412 1.00 37.31 366 GLU A C 1
ATOM 2842 O O . GLU A 1 366 ? 34.246 -7.470 -22.754 1.00 37.31 366 GLU A O 1
ATOM 2847 N N . GLY A 1 367 ? 36.476 -7.611 -23.024 1.00 34.94 367 GLY A N 1
ATOM 2848 C CA . GLY A 1 367 ? 36.590 -6.898 -24.295 1.00 34.94 367 GLY A CA 1
ATOM 2849 C C . GLY A 1 367 ? 37.641 -7.558 -25.164 1.00 34.94 367 GLY A C 1
ATOM 2850 O O . GLY A 1 367 ? 38.764 -7.748 -24.645 1.00 34.94 367 GLY A O 1
#

Radius of gyration: 30.96 Å; chains: 1; bounding box: 72×88×92 Å

pLDDT: mean 71.77, std 25.62, range [25.8, 98.81]

Foldseek 3Di:
DDDDDDDDDDDDDDDDDDDDDDDDDDDDDDDDDDDDDDDDDDDDDDDDPPVLVVVVVVLVVVVVVVVVVLVVVVVVVVVVLVVVVVVVVPPPDDDDDDDDDDDDPCDDDDDDDLLVVLLVVVVVCDVVVVQDAFHFDDDLVVSCVVSVHDSVSSVVNLVVCVLLVQWDDDVPDGIGGHDPALLSVCVNCLVVLLVQCSDVCSVVVLLVVVLVLLLVLLLLLLQDFDPVLLVSLVVLLVQLVVCPPPLVSNLVSLLVNSLSSQVRSVDRNSNSVSVSSCSSCVVLCVLQSPAPCLSVVLSVLSVQLSVCSVVSNSVSNSVSSSVNSVVSSVLSVQLVVQCVVVVVPDDSVRSRVVSVVVVVVVVPPPD